Protein AF-A0AAU6V568-F1 (afdb_monomer)

Mean predicted aligned error: 7.14 Å

Structure (mmCIF, N/CA/C/O backbone):
data_AF-A0AAU6V568-F1
#
_entry.id   AF-A0AAU6V568-F1
#
loop_
_atom_site.group_PDB
_atom_site.id
_atom_site.type_symbol
_atom_site.label_atom_id
_atom_site.label_alt_id
_atom_site.label_comp_id
_atom_site.label_asym_id
_atom_site.label_entity_id
_atom_site.label_seq_id
_atom_site.pdbx_PDB_ins_code
_atom_site.Cartn_x
_atom_site.Cartn_y
_atom_site.Cartn_z
_atom_site.occupancy
_atom_site.B_iso_or_equiv
_atom_site.auth_seq_id
_atom_site.auth_comp_id
_atom_site.auth_asym_id
_atom_site.auth_atom_id
_atom_site.pdbx_PDB_model_num
ATOM 1 N N . MET A 1 1 ? -19.674 19.517 6.338 1.00 71.56 1 MET A N 1
ATOM 2 C CA . MET A 1 1 ? -19.020 18.195 6.402 1.00 71.56 1 MET A CA 1
ATOM 3 C C . MET A 1 1 ? -19.742 17.333 7.426 1.00 71.56 1 MET A C 1
ATOM 5 O O . MET A 1 1 ? -19.830 17.729 8.585 1.00 71.56 1 MET A O 1
ATOM 9 N N . HIS A 1 2 ? -20.323 16.213 6.999 1.00 86.38 2 HIS A N 1
ATOM 10 C CA . HIS A 1 2 ? -21.000 15.277 7.899 1.00 86.38 2 HIS A CA 1
ATOM 11 C C . HIS A 1 2 ? -19.967 14.359 8.559 1.00 86.38 2 HIS A C 1
ATOM 13 O O . HIS A 1 2 ? -19.061 13.873 7.889 1.00 86.38 2 HIS A O 1
ATOM 19 N N . ARG A 1 3 ? -20.084 14.127 9.871 1.00 90.50 3 ARG A N 1
ATOM 20 C CA . ARG A 1 3 ? -19.238 13.158 10.580 1.00 90.50 3 ARG A CA 1
ATOM 21 C C . ARG A 1 3 ? -19.957 11.821 10.659 1.00 90.50 3 ARG A C 1
ATOM 23 O O . ARG A 1 3 ? -21.042 11.752 11.239 1.00 90.50 3 ARG A O 1
ATOM 30 N N . LEU A 1 4 ? -19.330 10.772 10.140 1.00 93.44 4 LEU A N 1
ATOM 31 C CA . LEU A 1 4 ? -19.858 9.415 10.204 1.00 93.44 4 LEU A CA 1
ATOM 32 C C . LEU A 1 4 ? -19.269 8.642 11.383 1.00 93.44 4 LEU A C 1
ATOM 34 O O . LEU A 1 4 ? -18.159 8.898 11.858 1.00 93.44 4 LEU A O 1
ATOM 38 N N . LYS A 1 5 ? -20.068 7.703 11.892 1.00 94.12 5 LYS A N 1
ATOM 39 C CA . LYS A 1 5 ? -19.633 6.744 12.909 1.00 94.12 5 LYS A CA 1
ATOM 40 C C . LYS A 1 5 ? -19.024 5.529 12.221 1.00 94.12 5 LYS A C 1
ATOM 42 O O . LYS A 1 5 ? -19.274 5.280 11.049 1.00 94.12 5 LYS A O 1
ATOM 47 N N . SER A 1 6 ? -18.259 4.753 12.972 1.00 96.56 6 SER A N 1
ATOM 48 C CA . SER A 1 6 ? -17.810 3.427 12.556 1.00 96.56 6 SER A CA 1
ATOM 49 C C . SER A 1 6 ? -18.094 2.405 13.646 1.00 96.56 6 SER A C 1
ATOM 51 O O . SER A 1 6 ? -18.404 2.770 14.786 1.00 96.56 6 SER A O 1
ATOM 53 N N . ARG A 1 7 ? -17.996 1.131 13.282 1.00 97.38 7 ARG A N 1
ATOM 54 C CA . ARG A 1 7 ? -18.000 0.002 14.210 1.00 97.38 7 ARG A CA 1
ATOM 55 C C . ARG A 1 7 ? -16.930 -1.007 13.819 1.00 97.38 7 ARG A C 1
ATOM 57 O O . ARG A 1 7 ? -16.668 -1.189 12.633 1.00 97.38 7 ARG A O 1
ATOM 64 N N . ILE A 1 8 ? -16.374 -1.696 14.806 1.00 98.06 8 ILE A N 1
ATOM 65 C CA . ILE A 1 8 ? -15.610 -2.923 14.595 1.00 98.06 8 ILE A CA 1
ATOM 66 C C . ILE A 1 8 ? -16.597 -4.017 14.185 1.00 98.06 8 ILE A C 1
ATOM 68 O O . ILE A 1 8 ? -17.618 -4.217 14.844 1.00 98.06 8 ILE A O 1
ATOM 72 N N . ILE A 1 9 ? -16.298 -4.701 13.086 1.00 97.38 9 ILE A N 1
ATOM 73 C CA . ILE A 1 9 ? -17.046 -5.875 12.624 1.00 97.38 9 ILE A CA 1
ATOM 74 C C . ILE A 1 9 ? -16.263 -7.174 12.837 1.00 97.38 9 ILE A C 1
ATOM 76 O O . ILE A 1 9 ? -16.874 -8.237 12.898 1.00 97.38 9 ILE A O 1
ATOM 80 N N . ARG A 1 10 ? -14.933 -7.096 12.991 1.00 97.12 10 ARG A N 1
ATOM 81 C CA . ARG A 1 10 ? -14.082 -8.237 13.349 1.00 97.12 10 ARG A CA 1
ATOM 82 C C . ARG A 1 10 ? -12.771 -7.804 13.989 1.00 97.12 10 ARG A C 1
ATOM 84 O O . ARG A 1 10 ? -12.252 -6.738 13.667 1.00 97.12 10 ARG A O 1
ATOM 91 N N . GLU A 1 11 ? -12.218 -8.660 14.839 1.00 96.06 11 GLU A N 1
ATOM 92 C CA . GLU A 1 11 ? -10.935 -8.452 15.508 1.00 96.06 11 GLU A CA 1
ATOM 93 C C . GLU A 1 11 ? -10.047 -9.688 15.363 1.00 96.06 11 GLU A C 1
ATOM 95 O O . GLU A 1 11 ? -10.522 -10.821 15.443 1.00 96.06 11 GLU A O 1
ATOM 100 N N . TRP A 1 12 ? -8.746 -9.460 15.202 1.00 96.00 12 TRP A N 1
ATOM 101 C CA . TRP A 1 12 ? -7.721 -10.493 15.300 1.00 96.00 12 TRP A CA 1
ATOM 102 C C . TRP A 1 12 ? -6.660 -10.069 16.314 1.00 96.00 12 TRP A C 1
ATOM 104 O O . TRP A 1 12 ? -6.159 -8.941 16.275 1.00 96.00 12 TRP A O 1
ATOM 114 N N . ASP A 1 13 ? -6.292 -10.996 17.199 1.00 94.06 13 ASP A N 1
ATOM 115 C CA . ASP A 1 13 ? -5.171 -10.850 18.128 1.00 94.06 13 ASP A CA 1
ATOM 116 C C . ASP A 1 13 ? -4.032 -11.791 17.708 1.00 94.06 13 ASP A C 1
ATOM 118 O O . ASP A 1 13 ? -4.183 -13.015 17.664 1.00 94.06 13 ASP A O 1
ATOM 122 N N . PHE A 1 14 ? -2.882 -11.208 17.379 1.00 92.31 14 PHE A N 1
ATOM 123 C CA . PHE A 1 14 ? -1.700 -11.933 16.920 1.00 92.31 14 PHE A CA 1
ATOM 124 C C . PHE A 1 14 ? -0.755 -12.332 18.060 1.00 92.31 14 PHE A C 1
ATOM 126 O O . PHE A 1 14 ? 0.174 -13.103 17.819 1.00 92.31 14 PHE A O 1
ATOM 133 N N . ASN A 1 15 ? -0.986 -11.875 19.301 1.00 86.38 15 ASN A N 1
ATOM 134 C CA . ASN A 1 15 ? -0.132 -12.221 20.445 1.00 86.38 15 ASN A CA 1
ATOM 135 C C . ASN A 1 15 ? -0.065 -13.739 20.652 1.00 86.38 15 ASN A C 1
ATOM 137 O O . ASN A 1 15 ? 1.008 -14.287 20.883 1.00 86.38 15 ASN A O 1
ATOM 141 N N . HIS A 1 16 ? -1.200 -14.430 20.525 1.00 83.62 16 HIS A N 1
ATOM 142 C CA . HIS A 1 16 ? -1.273 -15.880 20.720 1.00 83.62 16 HIS A CA 1
ATOM 143 C C . HIS A 1 16 ? -0.596 -16.681 19.604 1.00 83.62 16 HIS A C 1
ATOM 145 O O . HIS A 1 16 ? -0.234 -17.832 19.825 1.00 83.62 16 HIS A O 1
ATOM 151 N N . LYS A 1 17 ? -0.420 -16.082 18.420 1.00 80.38 17 LYS A N 1
ATOM 152 C CA . LYS A 1 17 ? 0.227 -16.724 17.268 1.00 80.38 17 LYS A CA 1
ATOM 153 C C . LYS A 1 17 ? 1.738 -16.463 17.212 1.00 80.38 17 LYS A C 1
ATOM 155 O O . LYS A 1 17 ? 2.392 -16.987 16.326 1.00 80.38 17 LYS A O 1
ATOM 160 N N . GLY A 1 18 ? 2.295 -15.661 18.130 1.00 92.44 18 GLY A N 1
ATOM 161 C CA . GLY A 1 18 ? 3.710 -15.267 18.083 1.00 92.44 18 GLY A CA 1
ATOM 162 C C . GLY A 1 18 ? 4.043 -14.389 16.873 1.00 92.44 18 GLY A C 1
ATOM 163 O O . GLY A 1 18 ? 5.170 -14.407 16.385 1.00 92.44 18 GLY A O 1
ATOM 164 N N . TRP A 1 19 ? 3.053 -13.653 16.358 1.00 95.81 19 TRP A N 1
ATOM 165 C CA . TRP A 1 19 ? 3.194 -12.835 15.158 1.00 95.81 19 TRP A CA 1
ATOM 166 C C . TRP A 1 19 ? 3.120 -11.341 15.480 1.00 95.81 19 TRP A C 1
ATOM 168 O O . TRP A 1 19 ? 2.391 -10.882 16.371 1.00 95.81 19 TRP A O 1
ATOM 178 N N . LEU A 1 20 ? 3.882 -10.567 14.715 1.00 96.69 20 LEU A N 1
ATOM 179 C CA . LEU A 1 20 ? 3.874 -9.110 14.693 1.00 96.69 20 LEU A CA 1
ATOM 180 C C . LEU A 1 20 ? 3.383 -8.637 13.325 1.00 96.69 20 LEU A C 1
ATOM 182 O O . LEU A 1 20 ? 4.040 -8.867 12.322 1.00 96.69 20 LEU A O 1
ATOM 186 N N . LEU A 1 21 ? 2.252 -7.942 13.271 1.00 97.00 21 LEU A N 1
ATOM 187 C CA . LEU A 1 21 ? 1.760 -7.309 12.053 1.00 97.00 21 LEU A CA 1
ATOM 188 C C . LEU A 1 21 ? 2.623 -6.090 11.701 1.00 97.00 21 LEU A C 1
ATOM 190 O O . LEU A 1 21 ? 2.691 -5.117 12.454 1.00 97.00 21 LEU A O 1
ATOM 194 N N . GLU A 1 22 ? 3.270 -6.136 10.543 1.00 95.19 22 GLU A N 1
ATOM 195 C CA . GLU A 1 22 ? 4.089 -5.042 10.018 1.00 95.19 22 GLU A CA 1
ATOM 196 C C . GLU A 1 22 ? 3.289 -4.129 9.093 1.00 95.19 22 GLU A C 1
ATOM 198 O O . GLU A 1 22 ? 3.423 -2.906 9.160 1.00 95.19 22 GLU A O 1
ATOM 203 N N . ALA A 1 23 ? 2.430 -4.719 8.261 1.00 93.81 23 ALA A N 1
ATOM 204 C CA . ALA A 1 23 ? 1.556 -3.998 7.350 1.00 93.81 23 ALA A CA 1
ATOM 205 C C . ALA A 1 23 ? 0.271 -4.788 7.090 1.00 93.81 23 ALA A C 1
ATOM 207 O O . ALA A 1 23 ? 0.301 -6.008 6.951 1.00 93.81 23 ALA A O 1
ATOM 208 N N . ALA A 1 24 ? -0.849 -4.077 6.979 1.00 95.62 24 ALA A N 1
ATOM 209 C CA . ALA A 1 24 ? -2.124 -4.622 6.532 1.00 95.62 24 ALA A CA 1
ATOM 210 C C . ALA A 1 24 ? -2.603 -3.809 5.332 1.00 95.62 24 ALA A C 1
ATOM 212 O O . ALA A 1 24 ? -2.646 -2.579 5.404 1.00 95.62 24 ALA A O 1
ATOM 213 N N . ARG A 1 25 ? -2.953 -4.500 4.249 1.00 94.25 25 ARG A N 1
ATOM 214 C CA . ARG A 1 25 ? -3.528 -3.908 3.040 1.00 94.25 25 ARG A CA 1
ATOM 215 C C . ARG A 1 25 ? -4.690 -4.759 2.557 1.00 94.25 25 ARG A C 1
ATOM 217 O O . ARG A 1 25 ? -4.649 -5.983 2.674 1.00 94.25 25 ARG A O 1
ATOM 224 N N . PHE A 1 26 ? -5.699 -4.120 1.985 1.00 96.00 26 PHE A N 1
ATOM 225 C CA . PHE A 1 26 ? -6.719 -4.847 1.245 1.00 96.00 26 PHE A CA 1
ATOM 226 C C . PHE A 1 26 ? -6.212 -5.185 -0.151 1.00 96.00 26 PHE A C 1
ATOM 228 O O . PHE A 1 26 ? -5.533 -4.384 -0.796 1.00 96.00 26 PHE A O 1
ATOM 235 N N . LEU A 1 27 ? -6.557 -6.387 -0.592 1.00 94.88 27 LEU A N 1
ATOM 236 C CA . LEU A 1 27 ? -6.463 -6.799 -1.985 1.00 94.88 27 LEU A CA 1
ATOM 237 C C . LEU A 1 27 ? -7.835 -6.741 -2.672 1.00 94.88 27 LEU A C 1
ATOM 239 O O . LEU A 1 27 ? -7.916 -6.457 -3.861 1.00 94.88 27 LEU A O 1
ATOM 243 N N . ALA A 1 28 ? -8.893 -7.014 -1.906 1.00 94.19 28 ALA A N 1
ATOM 244 C CA . ALA A 1 28 ? -10.305 -6.938 -2.274 1.00 94.19 28 ALA A CA 1
ATOM 245 C C . ALA A 1 28 ? -11.138 -6.750 -0.984 1.00 94.19 28 ALA A C 1
ATOM 247 O O . ALA A 1 28 ? -10.588 -6.959 0.104 1.00 94.19 28 ALA A O 1
ATOM 248 N N . PRO A 1 29 ? -12.450 -6.430 -1.041 1.00 94.31 29 PRO A N 1
ATOM 249 C CA . PRO A 1 29 ? -13.250 -6.241 0.180 1.00 94.31 29 PRO A CA 1
ATOM 250 C C . PRO A 1 29 ? -13.221 -7.458 1.119 1.00 94.31 29 PRO A C 1
ATOM 252 O O . PRO A 1 29 ? -13.225 -7.330 2.342 1.00 94.31 29 PRO A O 1
ATOM 255 N N . GLN A 1 30 ? -13.161 -8.649 0.529 1.00 95.19 30 GLN A N 1
ATOM 256 C CA . GLN A 1 30 ? -13.151 -9.936 1.210 1.00 95.19 30 GLN A CA 1
ATOM 257 C C . GLN A 1 30 ? -11.746 -10.468 1.530 1.00 95.19 30 GLN A C 1
ATOM 259 O O . GLN A 1 30 ? -11.632 -11.557 2.089 1.00 95.19 30 GLN A O 1
ATOM 264 N N . LEU A 1 31 ? -10.675 -9.757 1.155 1.00 96.44 31 LEU A N 1
ATOM 265 C CA . LEU A 1 31 ? -9.318 -10.304 1.184 1.00 96.44 31 LEU A CA 1
ATOM 266 C C . LEU A 1 31 ? -8.270 -9.284 1.634 1.00 96.44 31 LEU A C 1
ATOM 268 O O . LEU A 1 31 ? -8.054 -8.252 0.995 1.00 96.44 31 LEU A O 1
ATOM 272 N N . LEU A 1 32 ? -7.557 -9.627 2.702 1.00 97.38 32 LEU A N 1
ATOM 273 C CA . LEU A 1 32 ? -6.418 -8.879 3.218 1.00 97.38 32 LEU A CA 1
ATOM 274 C C . LEU A 1 32 ? -5.106 -9.564 2.834 1.00 97.38 32 LEU A C 1
ATOM 276 O O . LEU A 1 32 ? -5.002 -10.787 2.850 1.00 97.38 32 LEU A O 1
ATOM 280 N N . ALA A 1 33 ? -4.080 -8.763 2.570 1.00 97.19 33 ALA A N 1
ATOM 281 C CA . ALA A 1 33 ? -2.691 -9.196 2.609 1.00 97.19 33 ALA A CA 1
ATOM 282 C C . ALA A 1 33 ? -2.022 -8.577 3.838 1.00 97.19 33 ALA A C 1
ATOM 284 O O . ALA A 1 33 ? -1.952 -7.351 3.980 1.00 97.19 33 ALA A O 1
ATOM 285 N N . LEU A 1 34 ? -1.538 -9.438 4.729 1.00 97.44 34 LEU A N 1
ATOM 286 C CA . LEU A 1 34 ? -0.871 -9.058 5.965 1.00 97.44 34 LEU A CA 1
ATOM 287 C C . LEU A 1 34 ? 0.605 -9.438 5.877 1.00 97.44 34 LEU A C 1
ATOM 289 O O . LEU A 1 34 ? 0.936 -10.613 5.729 1.00 97.44 34 LEU A O 1
ATOM 293 N N . THR A 1 35 ? 1.491 -8.455 5.996 1.00 96.88 35 THR A N 1
ATOM 294 C CA . THR A 1 35 ? 2.914 -8.718 6.224 1.00 96.88 35 THR A CA 1
ATOM 295 C C . THR A 1 35 ? 3.112 -8.911 7.717 1.00 96.88 35 THR A C 1
ATOM 297 O O . THR A 1 35 ? 2.808 -8.012 8.506 1.00 96.88 35 THR A O 1
ATOM 300 N N . LEU A 1 36 ? 3.580 -10.091 8.102 1.00 96.88 36 LEU A N 1
ATOM 301 C CA . LEU A 1 36 ? 3.782 -10.495 9.485 1.00 96.88 36 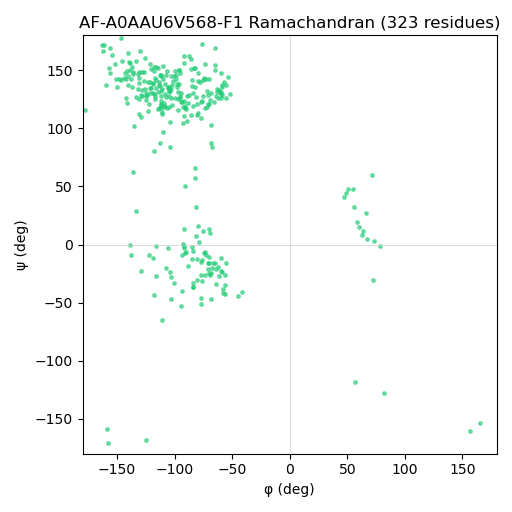LEU A CA 1
ATOM 302 C C . LEU A 1 36 ? 5.265 -10.782 9.722 1.00 96.88 36 LEU A C 1
ATOM 304 O O . LEU A 1 36 ? 5.959 -11.266 8.836 1.00 96.88 36 LEU A O 1
ATOM 308 N N . TRP A 1 37 ? 5.735 -10.550 10.937 1.00 97.44 37 TRP A N 1
ATOM 309 C CA . TRP A 1 37 ? 6.995 -11.075 11.434 1.00 97.44 37 TRP A CA 1
ATOM 310 C C . TRP A 1 37 ? 6.704 -12.218 12.403 1.00 97.44 37 TRP A C 1
ATOM 312 O O . TRP A 1 37 ? 6.044 -12.010 13.427 1.00 97.44 37 TRP A O 1
ATOM 322 N N . ASP A 1 38 ? 7.180 -13.416 12.073 1.00 96.81 38 ASP A N 1
ATOM 323 C CA . ASP A 1 38 ? 7.108 -14.578 12.949 1.00 96.81 38 ASP A CA 1
ATOM 324 C C . ASP A 1 38 ? 8.211 -14.497 14.002 1.00 96.81 38 ASP A C 1
ATOM 326 O O . ASP A 1 38 ? 9.399 -14.559 13.687 1.00 96.81 38 ASP A O 1
ATOM 330 N N . GLU A 1 39 ? 7.837 -14.331 15.269 1.00 95.94 39 GLU A N 1
ATOM 331 C CA . GLU A 1 39 ? 8.806 -14.214 16.357 1.00 95.94 39 GLU A CA 1
ATOM 332 C C . GLU A 1 39 ? 9.467 -15.551 16.706 1.00 95.94 39 GLU A C 1
ATOM 334 O O . GLU A 1 39 ? 10.597 -15.553 17.202 1.00 95.94 39 GLU A O 1
ATOM 339 N N . SER A 1 40 ? 8.784 -16.670 16.448 1.00 93.56 40 SER A N 1
ATOM 340 C CA . SER A 1 40 ? 9.273 -18.011 16.769 1.00 93.56 40 SER A CA 1
ATOM 341 C C . SER A 1 40 ? 10.326 -18.473 15.766 1.00 93.56 40 SER A C 1
ATOM 343 O O . SER A 1 40 ? 11.406 -18.912 16.162 1.00 93.56 40 SER A O 1
ATOM 345 N N . GLU A 1 41 ? 10.055 -18.275 14.476 1.00 95.06 41 GLU A N 1
ATOM 346 C CA . GLU A 1 41 ? 10.961 -18.647 13.389 1.00 95.06 41 GLU A CA 1
ATOM 347 C C . GLU A 1 41 ? 11.885 -17.500 12.957 1.00 95.06 41 GLU A C 1
ATOM 349 O O . GLU A 1 41 ? 12.840 -17.719 12.215 1.00 95.06 41 GLU A O 1
ATOM 354 N N . ARG A 1 42 ? 11.647 -16.279 13.461 1.00 95.75 42 ARG A N 1
ATOM 355 C CA . ARG A 1 42 ? 12.401 -15.054 13.140 1.00 95.75 42 ARG A CA 1
ATOM 356 C C . ARG A 1 42 ? 12.457 -14.770 11.643 1.00 95.75 42 ARG A C 1
ATOM 358 O O . ARG A 1 42 ? 13.525 -14.476 11.100 1.00 95.75 42 ARG A O 1
ATOM 365 N N . LYS A 1 43 ? 11.303 -14.846 10.987 1.00 95.88 43 LYS A N 1
ATOM 366 C CA . LYS A 1 43 ? 11.196 -14.644 9.544 1.00 95.88 43 LYS A CA 1
ATOM 367 C C . LYS A 1 43 ? 9.970 -13.817 9.158 1.00 95.88 43 LYS A C 1
ATOM 369 O O . LYS A 1 43 ? 8.957 -13.857 9.861 1.00 95.88 43 LYS A O 1
ATOM 374 N N . PRO A 1 44 ? 10.045 -13.067 8.049 1.00 96.81 44 PRO A N 1
ATOM 375 C CA . PRO A 1 44 ? 8.894 -12.378 7.497 1.00 96.81 44 PRO A CA 1
ATOM 376 C C . PRO A 1 44 ? 7.961 -13.365 6.783 1.00 96.81 44 PRO A C 1
ATOM 378 O O . PRO A 1 44 ? 8.402 -14.272 6.078 1.00 96.81 44 PRO A O 1
ATOM 381 N N . LEU A 1 45 ? 6.661 -13.151 6.935 1.00 96.88 45 LEU A N 1
ATOM 382 C CA . LEU A 1 45 ? 5.594 -13.922 6.312 1.00 96.88 45 LEU A CA 1
ATOM 383 C C . LEU A 1 45 ? 4.636 -12.987 5.571 1.00 96.88 45 LEU A C 1
ATOM 385 O O . LEU A 1 45 ? 4.379 -11.861 6.006 1.00 96.88 45 LEU A O 1
ATOM 389 N N . LEU A 1 46 ? 4.049 -13.481 4.486 1.00 97.19 46 LEU A N 1
ATOM 390 C CA . LEU A 1 46 ? 2.889 -12.871 3.846 1.00 97.19 46 LEU A CA 1
ATOM 391 C C . LEU A 1 46 ? 1.687 -13.784 4.051 1.00 97.19 46 LEU A C 1
ATOM 393 O O . LEU A 1 46 ? 1.642 -14.894 3.531 1.00 97.19 46 LEU A O 1
ATOM 397 N N . ALA A 1 47 ? 0.710 -13.302 4.809 1.00 96.56 47 ALA A N 1
ATOM 398 C CA . ALA A 1 47 ? -0.537 -14.002 5.054 1.00 96.56 47 ALA A CA 1
ATOM 399 C C . ALA A 1 47 ? -1.647 -13.405 4.185 1.00 96.56 47 ALA A C 1
ATOM 401 O O . ALA A 1 47 ? -1.975 -12.222 4.309 1.00 96.56 47 ALA A O 1
ATOM 402 N N . ILE A 1 48 ? -2.241 -14.229 3.326 1.00 97.12 48 ILE A N 1
ATOM 403 C CA . ILE A 1 48 ? -3.452 -13.889 2.582 1.00 97.12 48 ILE A CA 1
ATOM 404 C C . ILE A 1 48 ? -4.642 -14.349 3.405 1.00 97.12 48 ILE A C 1
ATOM 406 O O . ILE A 1 48 ? -4.776 -15.529 3.727 1.00 97.12 48 ILE A O 1
ATOM 410 N N . TRP A 1 49 ? -5.471 -13.396 3.811 1.00 96.56 49 TRP A N 1
ATOM 411 C CA . TRP A 1 49 ? -6.427 -13.591 4.887 1.00 96.56 49 TRP A CA 1
ATOM 412 C C . TRP A 1 49 ? -7.828 -13.161 4.455 1.00 96.56 49 TRP A C 1
ATOM 41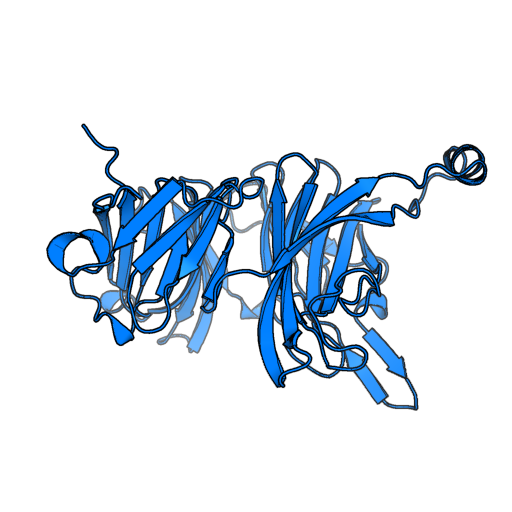4 O O . TRP A 1 49 ? -8.080 -11.962 4.297 1.00 96.56 49 TRP A O 1
ATOM 424 N N . PRO A 1 50 ? -8.759 -14.111 4.271 1.00 96.44 50 PRO A N 1
ATOM 425 C CA . PRO A 1 50 ? -10.156 -13.781 4.032 1.00 96.44 50 PRO A CA 1
ATOM 426 C C . PRO A 1 50 ? -10.734 -13.005 5.218 1.00 96.44 50 PRO A C 1
ATOM 428 O O . PRO A 1 50 ? -10.593 -13.430 6.363 1.00 96.44 50 PRO A O 1
ATOM 431 N N . THR A 1 51 ? -11.414 -11.885 4.978 1.00 95.69 51 THR A N 1
ATOM 432 C CA . THR A 1 51 ? -11.946 -11.034 6.063 1.00 95.69 51 THR A CA 1
ATOM 433 C C . THR A 1 51 ? -12.979 -11.751 6.935 1.00 95.69 51 THR A C 1
ATOM 435 O O . THR A 1 51 ? -13.209 -11.365 8.082 1.00 95.69 51 THR A O 1
ATOM 438 N N . GLU A 1 52 ? -13.561 -12.835 6.419 1.00 95.25 52 GLU A N 1
ATOM 439 C CA . GLU A 1 52 ? -14.516 -13.685 7.122 1.00 95.25 52 GLU A CA 1
ATOM 440 C C . GLU A 1 52 ? -13.886 -14.889 7.861 1.00 95.25 52 GLU A C 1
ATOM 442 O O . GLU A 1 52 ? -14.606 -15.623 8.545 1.00 95.25 52 GLU A O 1
ATOM 447 N N . ALA A 1 53 ? -12.561 -15.067 7.814 1.00 93.81 53 ALA A N 1
ATOM 448 C CA . ALA A 1 53 ? -11.864 -16.213 8.403 1.00 93.81 53 ALA A CA 1
ATOM 449 C C . ALA A 1 53 ? -11.006 -15.874 9.643 1.00 93.81 53 ALA A C 1
ATOM 451 O O . ALA A 1 53 ? -10.468 -14.774 9.799 1.00 93.81 53 ALA A O 1
ATOM 452 N N . ASP A 1 54 ? -10.807 -16.869 10.515 1.00 91.00 54 ASP A N 1
ATOM 453 C CA . ASP A 1 54 ? -9.938 -16.780 11.709 1.00 91.00 54 ASP A CA 1
ATOM 454 C C . ASP A 1 54 ? -8.481 -17.206 11.443 1.00 91.00 54 ASP A C 1
ATOM 456 O O . ASP A 1 54 ? -7.588 -17.070 12.294 1.00 91.00 54 ASP A O 1
ATOM 460 N N . SER A 1 55 ? -8.217 -17.709 10.240 1.00 91.88 55 SER A N 1
ATOM 461 C CA . SER A 1 55 ? -6.903 -18.129 9.768 1.00 91.88 55 SER A CA 1
ATOM 462 C C . SER A 1 55 ? -6.672 -17.661 8.331 1.00 91.88 55 SER A C 1
ATOM 464 O O . SER A 1 55 ? -7.640 -17.493 7.584 1.00 91.88 55 SER A O 1
ATOM 466 N N . PRO A 1 56 ? -5.405 -17.459 7.932 1.00 94.62 56 PRO A N 1
ATOM 467 C CA . PRO A 1 56 ? -5.086 -17.163 6.544 1.00 94.62 56 PRO A CA 1
ATOM 468 C C . PRO A 1 56 ? -5.425 -18.354 5.640 1.00 94.62 56 PRO A C 1
ATOM 470 O O . PRO A 1 56 ? -5.355 -19.503 6.078 1.00 94.62 56 PRO A O 1
ATOM 473 N N . SER A 1 57 ? -5.780 -18.075 4.385 1.00 94.94 57 SER A N 1
ATOM 474 C CA . SER A 1 57 ? -5.958 -19.098 3.348 1.00 94.94 57 SER A CA 1
ATOM 475 C C . SER A 1 57 ? -4.623 -19.536 2.745 1.00 94.94 57 SER A C 1
ATOM 477 O O . SER A 1 57 ? -4.477 -20.688 2.352 1.00 94.94 57 SER A O 1
ATOM 479 N N . LEU A 1 58 ? -3.650 -18.622 2.709 1.00 95.44 58 LEU A N 1
ATOM 480 C CA . LEU A 1 58 ? -2.298 -18.858 2.218 1.00 95.44 58 LEU A CA 1
ATOM 481 C C . LEU A 1 58 ? -1.301 -18.128 3.118 1.00 95.44 58 LEU A C 1
ATOM 483 O O . LEU A 1 58 ? -1.531 -16.981 3.512 1.00 95.44 58 LEU A O 1
ATOM 487 N N . LEU A 1 59 ? -0.197 -18.794 3.442 1.00 94.88 59 LEU A N 1
ATOM 488 C CA . LEU A 1 59 ? 0.881 -18.247 4.255 1.00 94.88 59 LEU A CA 1
ATOM 489 C C . LEU A 1 59 ? 2.206 -18.509 3.545 1.00 94.88 59 LEU A C 1
ATOM 491 O O . LEU A 1 59 ? 2.618 -19.657 3.421 1.00 94.88 59 LEU A O 1
ATOM 495 N N . LEU A 1 60 ? 2.850 -17.443 3.079 1.00 95.81 60 LEU A N 1
ATOM 496 C CA . LEU A 1 60 ? 4.082 -17.510 2.300 1.00 95.81 60 LEU A CA 1
ATOM 497 C C . LEU A 1 60 ? 5.272 -17.082 3.153 1.00 95.81 60 LEU A C 1
ATOM 499 O O . LEU A 1 60 ? 5.215 -16.056 3.838 1.00 95.81 60 LEU A O 1
ATOM 503 N N . ASP A 1 61 ? 6.361 -17.842 3.075 1.00 95.69 61 ASP A N 1
ATOM 504 C CA . ASP A 1 61 ? 7.646 -17.469 3.659 1.00 95.69 61 ASP A CA 1
ATOM 505 C C . ASP A 1 61 ? 8.330 -16.432 2.765 1.00 95.69 61 ASP A C 1
ATOM 507 O O . ASP A 1 61 ? 8.799 -16.744 1.668 1.00 95.69 61 ASP A O 1
ATOM 511 N N . LEU A 1 62 ? 8.395 -15.181 3.229 1.00 96.06 62 LEU A N 1
ATOM 512 C CA . LEU A 1 62 ? 8.944 -14.097 2.419 1.00 96.06 62 LEU A CA 1
ATOM 513 C C . LEU A 1 62 ? 10.463 -14.200 2.225 1.00 96.06 62 LEU A C 1
ATOM 515 O O . LEU A 1 62 ? 10.999 -13.495 1.376 1.00 96.06 62 LEU A O 1
ATOM 519 N N . THR A 1 63 ? 11.161 -15.084 2.950 1.00 95.25 63 THR A N 1
ATOM 520 C CA . THR A 1 63 ? 12.604 -15.323 2.748 1.00 95.25 63 THR A CA 1
ATOM 521 C C . THR A 1 63 ? 12.921 -16.042 1.438 1.00 95.25 63 THR A C 1
ATOM 523 O O . THR A 1 63 ? 14.067 -16.015 0.991 1.00 95.25 63 THR A O 1
ATOM 526 N N . GLN A 1 64 ? 11.917 -16.656 0.806 1.00 94.44 64 GLN A N 1
ATOM 527 C CA . GLN A 1 64 ? 12.054 -17.313 -0.494 1.00 94.44 64 GLN A CA 1
ATOM 528 C C . GLN A 1 64 ? 12.092 -16.317 -1.663 1.00 94.44 64 GLN A C 1
ATOM 530 O O . GLN A 1 64 ? 12.504 -16.682 -2.761 1.00 94.44 64 GLN A O 1
ATOM 535 N N . PHE A 1 65 ? 11.695 -15.064 -1.423 1.00 94.56 65 PHE A N 1
ATOM 536 C CA . PHE A 1 65 ? 11.633 -14.004 -2.426 1.00 94.56 65 PHE A CA 1
ATOM 537 C C . PHE A 1 65 ? 12.755 -12.995 -2.205 1.00 94.56 65 PHE A C 1
ATOM 539 O O . 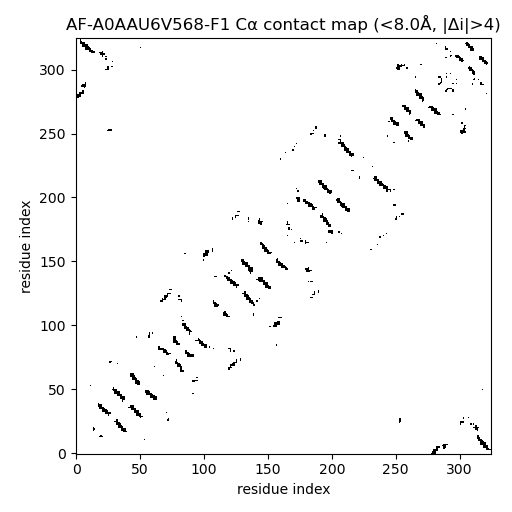PHE A 1 65 ? 13.151 -12.695 -1.074 1.00 94.56 65 PHE A O 1
ATOM 546 N N . LYS A 1 66 ? 13.278 -12.438 -3.294 1.00 90.88 66 LYS A N 1
ATOM 547 C CA . LYS A 1 66 ? 14.411 -11.518 -3.231 1.00 90.88 66 LYS A CA 1
ATOM 548 C C . LYS A 1 66 ? 13.944 -10.078 -3.006 1.00 90.88 66 LYS A C 1
ATOM 550 O O . LYS A 1 66 ? 13.141 -9.544 -3.767 1.00 90.88 66 LYS A O 1
ATOM 555 N N . GLY A 1 67 ? 14.523 -9.415 -2.007 1.00 87.38 67 GLY A N 1
ATOM 556 C CA . GLY A 1 67 ? 14.328 -7.983 -1.775 1.00 87.38 67 GLY A CA 1
ATOM 557 C C . GLY A 1 67 ? 13.043 -7.656 -1.013 1.00 87.38 67 GLY A C 1
ATOM 558 O O . GLY A 1 67 ? 12.815 -8.167 0.082 1.00 87.38 67 GLY A O 1
ATOM 559 N N . HIS A 1 68 ? 12.232 -6.748 -1.564 1.00 85.81 68 HIS A N 1
ATOM 560 C CA . HIS A 1 68 ? 11.022 -6.214 -0.926 1.00 85.81 68 HIS A CA 1
ATOM 561 C C . HIS A 1 68 ? 9.762 -6.554 -1.734 1.00 85.81 68 HIS A C 1
ATOM 563 O O . HIS A 1 68 ? 9.269 -5.702 -2.480 1.00 85.81 68 HIS A O 1
ATOM 569 N N . PRO A 1 69 ? 9.227 -7.779 -1.593 1.00 93.12 69 PRO A N 1
ATOM 570 C CA . PRO A 1 69 ? 8.143 -8.245 -2.438 1.00 93.12 69 PRO A CA 1
ATOM 571 C C . PRO A 1 69 ? 6.869 -7.411 -2.266 1.00 93.12 69 PRO A C 1
ATOM 573 O O . PRO A 1 69 ? 6.427 -7.117 -1.150 1.00 93.12 69 PRO A O 1
ATOM 576 N N . GLN A 1 70 ? 6.259 -7.042 -3.389 1.00 95.00 70 GLN A N 1
ATOM 577 C CA . GLN A 1 70 ? 5.000 -6.298 -3.438 1.00 95.00 70 GLN A CA 1
ATOM 578 C C . GLN A 1 70 ? 3.897 -7.178 -3.997 1.00 95.00 70 GLN A C 1
ATOM 580 O O . GLN A 1 70 ? 4.158 -7.992 -4.871 1.00 95.00 70 GLN A O 1
ATOM 585 N N . VAL A 1 71 ? 2.668 -7.019 -3.500 1.00 96.00 71 VAL A N 1
ATOM 586 C CA . VAL A 1 71 ? 1.554 -7.895 -3.873 1.00 96.00 71 VAL A CA 1
ATOM 587 C C . VAL A 1 71 ? 0.315 -7.097 -4.254 1.00 96.00 71 VAL A C 1
ATOM 589 O O . VAL A 1 71 ? 0.059 -6.033 -3.684 1.00 96.00 71 VAL A O 1
ATOM 592 N N . CYS A 1 72 ? -0.447 -7.630 -5.200 1.00 95.56 72 CYS A N 1
ATOM 593 C CA . CYS A 1 72 ? 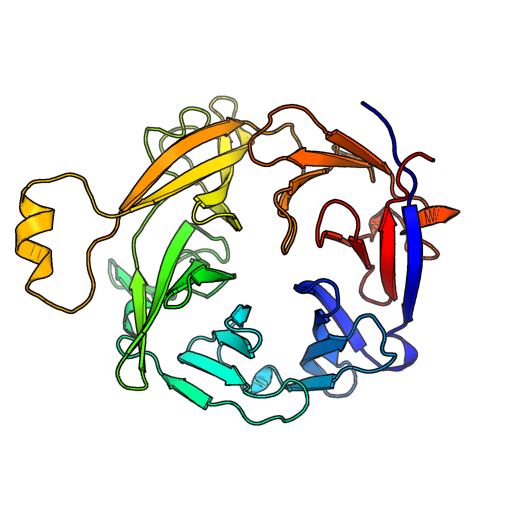-1.772 -7.160 -5.586 1.00 95.56 72 CYS A CA 1
ATOM 594 C C . CYS A 1 72 ? -2.653 -8.352 -6.008 1.00 95.56 72 CYS A C 1
ATOM 596 O O . CYS A 1 72 ? -2.189 -9.495 -6.029 1.00 95.56 72 CYS A O 1
ATOM 598 N N . LEU A 1 73 ? -3.918 -8.085 -6.345 1.00 94.50 73 LEU A N 1
ATOM 599 C CA . LEU A 1 73 ? -4.727 -9.009 -7.141 1.00 94.50 73 LEU A CA 1
ATOM 600 C C . LEU A 1 73 ? -4.744 -8.538 -8.590 1.00 94.50 73 LEU A C 1
ATOM 602 O O . LEU A 1 73 ? -5.143 -7.408 -8.857 1.00 94.50 73 LEU A O 1
ATOM 606 N N . TRP A 1 74 ? -4.381 -9.417 -9.514 1.00 93.81 74 TRP A N 1
ATOM 607 C CA . TRP A 1 74 ? -4.492 -9.193 -10.952 1.00 93.81 74 TRP A CA 1
ATOM 608 C C . TRP A 1 74 ? -5.234 -10.383 -11.545 1.00 93.81 74 TRP A C 1
ATOM 610 O O . TRP A 1 74 ? -4.908 -11.515 -11.215 1.00 93.81 74 TRP A O 1
ATOM 620 N N . HIS A 1 75 ? -6.300 -10.153 -12.315 1.00 90.94 75 HIS A N 1
ATOM 621 C CA . HIS A 1 75 ? -7.186 -11.232 -12.793 1.00 90.94 75 HIS A CA 1
ATOM 622 C C . HIS A 1 75 ? -7.780 -12.120 -11.692 1.00 90.94 75 HIS A C 1
ATOM 624 O O . HIS A 1 75 ? -8.005 -13.306 -11.900 1.00 90.94 75 HIS A O 1
ATOM 630 N N . GLN A 1 76 ? -8.035 -11.554 -10.505 1.00 90.75 76 GLN A N 1
ATOM 631 C CA . GLN A 1 76 ? -8.433 -12.301 -9.295 1.00 90.75 76 GLN A CA 1
ATOM 632 C C . GLN A 1 76 ? -7.378 -13.301 -8.786 1.00 90.75 76 GLN A C 1
ATOM 634 O O . GLN A 1 76 ? -7.644 -14.050 -7.848 1.00 90.75 76 GLN A O 1
ATOM 639 N N . GLN A 1 77 ? -6.171 -13.280 -9.349 1.00 94.94 77 GLN A N 1
ATOM 640 C CA . GLN A 1 77 ? -5.040 -14.096 -8.932 1.00 94.94 77 GLN A CA 1
ATOM 641 C C . GLN A 1 77 ? -4.113 -13.283 -8.034 1.00 94.94 77 GLN A C 1
ATOM 643 O O . GLN A 1 77 ? -3.881 -12.087 -8.256 1.00 94.94 77 GLN A O 1
ATOM 648 N N . LEU A 1 78 ? -3.554 -13.935 -7.014 1.00 96.81 78 LEU A N 1
ATOM 649 C CA . LEU A 1 78 ? -2.510 -13.315 -6.208 1.00 96.81 78 LEU A CA 1
ATOM 650 C C . LEU A 1 78 ? -1.284 -13.115 -7.088 1.00 96.81 78 LEU A C 1
ATOM 652 O O . LEU A 1 78 ? -0.761 -14.078 -7.641 1.00 96.81 78 LEU A O 1
ATOM 656 N N . THR A 1 79 ? -0.832 -11.872 -7.196 1.00 97.38 79 THR A N 1
ATOM 657 C CA . THR A 1 79 ? 0.348 -11.522 -7.982 1.00 97.38 79 THR A CA 1
ATOM 658 C C . THR A 1 79 ? 1.359 -10.833 -7.089 1.00 97.38 79 THR A C 1
ATOM 660 O O . THR A 1 79 ? 1.057 -9.789 -6.506 1.00 97.38 79 THR A O 1
ATOM 663 N N . LEU A 1 80 ? 2.555 -11.408 -6.997 1.00 97.06 80 LEU A N 1
ATOM 664 C CA . LEU A 1 80 ? 3.684 -10.888 -6.238 1.00 97.06 80 LEU A CA 1
ATOM 665 C C . LEU A 1 80 ? 4.823 -10.544 -7.194 1.00 97.06 80 LEU A C 1
ATOM 667 O O . LEU A 1 80 ? 5.164 -11.331 -8.069 1.00 97.06 80 LEU A O 1
ATOM 671 N N . VAL A 1 81 ? 5.430 -9.378 -7.013 1.00 96.06 81 VAL A N 1
ATOM 672 C CA . VAL A 1 81 ? 6.667 -8.996 -7.699 1.00 96.06 81 VAL A CA 1
ATOM 673 C C . VAL A 1 81 ? 7.794 -8.925 -6.685 1.00 96.06 81 VAL A C 1
ATOM 675 O O . VAL A 1 81 ? 7.636 -8.321 -5.622 1.00 96.06 81 VAL A O 1
ATOM 678 N N . ASP A 1 82 ? 8.920 -9.536 -7.017 1.00 93.44 82 ASP A N 1
ATOM 679 C CA . ASP A 1 82 ? 10.168 -9.417 -6.275 1.00 93.44 82 ASP A CA 1
ATOM 680 C C . ASP A 1 82 ? 11.283 -8.945 -7.223 1.00 93.44 82 ASP A C 1
ATOM 682 O O . ASP A 1 82 ? 11.008 -8.465 -8.321 1.00 93.44 82 ASP A O 1
ATOM 686 N N . GLU A 1 83 ? 12.548 -9.005 -6.813 1.00 90.25 83 GLU A N 1
ATOM 687 C CA . GLU A 1 83 ? 13.655 -8.585 -7.687 1.00 90.25 83 GLU A CA 1
ATOM 688 C C . GLU A 1 83 ? 13.988 -9.575 -8.819 1.00 90.25 83 GLU A C 1
ATOM 690 O O . GLU A 1 83 ? 14.844 -9.280 -9.653 1.00 90.25 83 GLU A O 1
ATOM 695 N N . THR A 1 84 ? 13.377 -10.761 -8.841 1.00 92.19 84 THR A N 1
ATOM 696 C CA . THR A 1 84 ? 13.656 -11.813 -9.832 1.00 92.19 84 THR A CA 1
ATOM 697 C C . THR A 1 84 ? 12.583 -11.911 -10.911 1.00 92.19 84 THR A C 1
ATOM 699 O O . THR A 1 84 ? 12.903 -12.260 -12.051 1.00 92.19 84 THR A O 1
ATOM 702 N N . GLY A 1 85 ? 11.345 -11.534 -10.590 1.00 94.50 85 GLY A N 1
ATOM 703 C CA . GLY A 1 85 ? 10.256 -11.507 -11.552 1.00 94.50 85 GLY A CA 1
ATOM 704 C C . GLY A 1 85 ? 8.877 -11.400 -10.912 1.00 94.50 85 GLY A C 1
ATOM 705 O O . GLY A 1 85 ? 8.701 -10.861 -9.816 1.00 94.50 85 GLY A O 1
ATOM 706 N N . LEU A 1 86 ? 7.889 -11.915 -11.642 1.00 96.44 86 LEU A N 1
ATOM 707 C CA . LEU A 1 86 ? 6.495 -12.004 -11.224 1.00 96.44 86 LEU A CA 1
ATOM 708 C C . LEU A 1 86 ? 6.119 -13.428 -10.836 1.00 96.44 86 LEU A C 1
ATOM 710 O O . LEU A 1 86 ? 6.382 -14.374 -11.568 1.00 96.44 86 LEU A O 1
ATOM 714 N N . TRP A 1 87 ? 5.413 -13.554 -9.724 1.00 97.12 87 TRP A N 1
ATOM 715 C CA . TRP A 1 87 ? 4.870 -14.798 -9.204 1.00 97.12 87 TRP A CA 1
ATOM 716 C C . TRP A 1 87 ? 3.348 -14.694 -9.194 1.00 97.12 87 TRP A C 1
ATOM 718 O O . TRP A 1 87 ? 2.804 -13.745 -8.624 1.00 97.12 87 TRP A O 1
ATOM 728 N N . ILE A 1 88 ? 2.663 -15.643 -9.831 1.00 97.00 88 ILE A N 1
ATOM 729 C CA . ILE A 1 88 ? 1.198 -15.659 -9.943 1.00 97.00 88 ILE A CA 1
ATOM 730 C C . ILE A 1 88 ? 0.666 -16.985 -9.411 1.00 97.00 88 ILE A C 1
ATOM 732 O O . ILE A 1 88 ? 1.071 -18.045 -9.885 1.00 97.00 88 ILE A O 1
ATOM 736 N N . TRP A 1 89 ? -0.243 -16.926 -8.438 1.00 96.06 89 TRP A N 1
ATOM 737 C CA . TRP A 1 89 ? -0.932 -18.103 -7.910 1.00 96.06 89 TRP A CA 1
ATOM 738 C C . TRP A 1 89 ? -2.297 -18.245 -8.575 1.00 96.06 89 TRP A C 1
ATOM 740 O O . TRP A 1 89 ? -3.131 -17.341 -8.491 1.00 96.06 89 TRP A O 1
ATOM 750 N N . ASP A 1 90 ? -2.552 -19.416 -9.155 1.00 89.88 90 ASP A N 1
ATOM 751 C CA . ASP A 1 90 ? -3.856 -19.752 -9.739 1.00 89.88 90 ASP A CA 1
ATOM 752 C C . ASP A 1 90 ? -4.955 -19.904 -8.679 1.00 89.88 90 ASP A C 1
ATOM 754 O O . ASP A 1 90 ? -6.139 -19.734 -8.970 1.00 89.88 90 ASP A O 1
ATOM 758 N N . SER A 1 91 ? -4.566 -20.217 -7.440 1.00 87.38 91 SER A N 1
ATOM 759 C CA . SER A 1 91 ? -5.469 -20.409 -6.311 1.00 87.38 91 SER A CA 1
ATOM 760 C C . SER A 1 91 ? -4.923 -19.759 -5.043 1.00 87.38 91 SER A C 1
ATOM 762 O O . SER A 1 91 ? -3.736 -19.833 -4.744 1.00 87.38 91 SER A O 1
ATOM 764 N N . LEU A 1 92 ? -5.819 -19.178 -4.241 1.00 84.69 92 LEU A N 1
ATOM 765 C CA . LEU A 1 92 ? -5.504 -18.591 -2.932 1.00 84.69 92 LEU A CA 1
ATOM 766 C C . LEU A 1 92 ? -5.419 -19.628 -1.798 1.00 84.69 92 LEU A C 1
ATOM 768 O O . LEU A 1 92 ? -5.349 -19.241 -0.629 1.00 84.69 92 LEU A O 1
ATOM 772 N N . THR A 1 93 ? -5.485 -20.921 -2.126 1.00 82.38 93 THR A N 1
ATOM 773 C CA . THR A 1 93 ? -5.433 -22.038 -1.166 1.00 82.38 93 THR A CA 1
ATOM 774 C C . THR A 1 93 ? -4.302 -23.025 -1.437 1.00 82.38 93 THR A C 1
ATOM 776 O O . THR A 1 93 ? -4.081 -23.924 -0.631 1.00 82.38 93 THR A O 1
ATOM 779 N N . GLU A 1 94 ? -3.611 -22.905 -2.570 1.00 82.88 94 GLU A N 1
ATOM 780 C CA . GLU A 1 94 ? -2.506 -23.786 -2.943 1.00 82.88 94 GLU A CA 1
ATOM 781 C C . GLU A 1 94 ? -1.233 -22.961 -3.054 1.00 82.88 94 GLU A C 1
ATOM 783 O O . GLU A 1 94 ? -1.218 -21.955 -3.755 1.00 82.88 94 GLU A O 1
ATOM 788 N N . ASP A 1 95 ? -0.153 -23.389 -2.400 1.00 86.88 95 ASP A N 1
ATOM 789 C CA . ASP A 1 95 ? 1.152 -22.740 -2.541 1.00 86.88 95 ASP A CA 1
ATOM 790 C C . ASP A 1 95 ? 1.871 -23.236 -3.800 1.00 86.88 95 ASP A C 1
ATOM 792 O O . ASP A 1 95 ? 2.862 -23.968 -3.762 1.00 86.88 95 ASP A O 1
ATOM 796 N N . LYS A 1 96 ? 1.284 -22.902 -4.949 1.00 91.12 96 LYS A N 1
ATOM 797 C CA . LYS A 1 96 ? 1.841 -23.201 -6.260 1.00 91.12 96 LYS A CA 1
ATOM 798 C C . LYS A 1 96 ? 1.711 -21.975 -7.148 1.00 91.12 96 LYS A C 1
ATOM 800 O O . LYS A 1 96 ? 0.644 -21.691 -7.686 1.00 91.12 96 LYS A O 1
ATOM 805 N N . ALA A 1 97 ? 2.826 -21.273 -7.300 1.00 94.75 97 ALA A N 1
ATOM 806 C CA . ALA A 1 97 ? 2.935 -20.126 -8.184 1.00 94.75 97 ALA A CA 1
ATOM 807 C C . ALA A 1 97 ? 3.580 -20.504 -9.517 1.00 94.75 97 ALA A C 1
ATOM 809 O O . ALA A 1 97 ? 4.518 -21.305 -9.571 1.00 94.75 97 ALA A O 1
ATOM 810 N N . GLN A 1 98 ? 3.134 -19.853 -10.583 1.00 96.12 98 GLN A N 1
ATOM 811 C CA . GLN A 1 98 ? 3.915 -19.720 -11.800 1.00 96.12 98 GLN A CA 1
ATOM 812 C C . GLN A 1 98 ? 4.865 -18.528 -11.658 1.00 96.12 98 GLN A C 1
ATOM 814 O O . GLN A 1 98 ? 4.442 -17.434 -11.282 1.00 96.12 98 GLN A O 1
ATOM 819 N N . HIS A 1 99 ? 6.145 -18.743 -11.965 1.00 96.75 99 HIS A N 1
ATOM 820 C CA . HIS A 1 99 ? 7.159 -17.694 -11.965 1.00 96.75 99 HIS A CA 1
ATOM 821 C C . HIS A 1 99 ? 7.480 -17.247 -13.393 1.00 96.75 99 HIS A C 1
ATOM 823 O O . HIS A 1 99 ? 7.858 -18.059 -14.237 1.00 96.75 99 HIS A O 1
ATOM 829 N N . TYR A 1 100 ? 7.366 -15.945 -13.625 1.00 96.81 100 TYR A N 1
ATOM 830 C CA . TYR A 1 100 ? 7.715 -15.245 -14.851 1.00 96.81 100 TYR A CA 1
ATOM 831 C C . TYR A 1 100 ? 8.959 -14.394 -14.569 1.00 96.81 100 TYR A C 1
ATOM 833 O O . TYR A 1 100 ? 8.825 -13.288 -14.034 1.00 96.81 100 TYR A O 1
ATOM 841 N N . PRO A 1 101 ? 10.173 -14.873 -14.887 1.00 95.69 101 PRO A N 1
ATOM 842 C CA . PRO A 1 101 ? 11.398 -14.131 -14.606 1.00 95.69 101 PRO A CA 1
ATOM 843 C C . PRO A 1 101 ? 11.456 -12.833 -15.416 1.00 95.69 101 PRO A C 1
ATOM 845 O O . PRO A 1 101 ? 10.864 -12.737 -16.497 1.00 95.69 101 PRO A O 1
ATOM 848 N N . PHE A 1 102 ? 12.197 -11.839 -14.923 1.00 92.44 102 PHE A N 1
ATOM 849 C CA . PHE A 1 102 ? 12.461 -10.634 -15.708 1.00 92.44 102 PHE A CA 1
ATOM 850 C C . PHE A 1 102 ? 13.248 -10.976 -16.979 1.00 92.44 102 PHE A C 1
ATOM 852 O O . PHE A 1 102 ? 14.338 -11.542 -16.915 1.00 92.44 102 PHE A O 1
ATOM 859 N N . ALA A 1 103 ? 12.729 -10.562 -18.134 1.00 89.94 103 ALA A N 1
ATOM 860 C CA . ALA A 1 103 ? 13.439 -10.635 -19.411 1.00 89.94 103 ALA A CA 1
ATOM 861 C C . ALA A 1 103 ? 14.625 -9.655 -19.475 1.00 89.94 103 ALA A C 1
ATOM 863 O O . ALA A 1 103 ? 15.573 -9.847 -20.232 1.00 89.94 103 ALA A O 1
ATOM 864 N N . ASN A 1 104 ? 14.549 -8.571 -18.701 1.00 85.12 104 ASN A N 1
ATOM 865 C CA . ASN A 1 104 ? 15.494 -7.461 -18.696 1.00 85.12 104 ASN A CA 1
ATOM 866 C C . ASN A 1 104 ? 15.850 -7.026 -17.258 1.00 85.12 104 ASN A C 1
ATOM 868 O O . ASN A 1 104 ? 15.563 -5.889 -16.876 1.00 85.12 104 ASN A O 1
ATOM 872 N N . PRO A 1 105 ? 16.473 -7.911 -16.452 1.00 82.00 105 PRO A N 1
ATOM 873 C CA . PRO A 1 105 ? 16.736 -7.666 -15.030 1.00 82.00 105 PRO A CA 1
ATOM 874 C C . PRO A 1 105 ? 17.643 -6.455 -14.794 1.00 82.00 105 PRO A C 1
ATOM 876 O O . PRO A 1 105 ? 17.515 -5.787 -13.771 1.00 82.00 105 PRO A O 1
ATOM 879 N N . ASP A 1 106 ? 18.497 -6.116 -15.763 1.00 79.81 106 ASP A N 1
ATOM 880 C CA . ASP A 1 106 ? 19.381 -4.953 -15.690 1.00 79.81 106 ASP A CA 1
ATOM 881 C C . ASP A 1 106 ? 18.612 -3.639 -15.506 1.00 79.81 106 ASP A C 1
ATOM 883 O O . ASP A 1 106 ? 19.169 -2.706 -14.945 1.00 79.81 106 ASP A O 1
ATOM 887 N N . VAL A 1 107 ? 17.328 -3.564 -15.894 1.00 75.19 107 VAL A N 1
ATOM 888 C CA . VAL A 1 107 ? 16.469 -2.377 -15.698 1.00 75.19 107 VAL A CA 1
ATOM 889 C C . VAL A 1 107 ? 16.219 -2.063 -14.220 1.00 75.19 107 VAL A C 1
ATOM 891 O O . VAL A 1 107 ? 15.907 -0.921 -13.878 1.00 75.19 107 VAL A O 1
ATOM 894 N N . LEU A 1 108 ? 16.396 -3.044 -13.333 1.00 78.94 108 LEU A N 1
ATOM 895 C CA . LEU A 1 108 ? 16.377 -2.835 -11.886 1.00 78.94 108 LEU A CA 1
ATOM 896 C C . LEU A 1 108 ? 17.685 -2.255 -11.354 1.00 78.94 108 LEU A C 1
ATOM 898 O O . LEU A 1 108 ? 17.805 -2.033 -10.153 1.00 78.94 108 LEU A O 1
ATOM 902 N N . SER A 1 109 ? 18.650 -1.962 -12.220 1.00 79.19 109 SER A N 1
ATOM 903 C CA . SER A 1 109 ? 19.918 -1.377 -11.828 1.00 79.19 109 SER A CA 1
ATOM 904 C C . SER A 1 109 ? 20.396 -0.312 -12.811 1.00 79.19 109 SER A C 1
ATOM 906 O O . SER A 1 109 ? 19.994 -0.254 -13.969 1.00 79.19 109 SER A O 1
ATOM 908 N N . MET A 1 110 ? 21.253 0.587 -12.350 1.00 75.31 110 MET A N 1
ATOM 909 C CA . MET A 1 110 ? 21.903 1.566 -13.214 1.00 75.31 110 MET A CA 1
ATOM 910 C C . MET A 1 110 ? 23.285 1.870 -12.664 1.00 75.31 110 MET A C 1
ATOM 912 O O . MET A 1 110 ? 23.461 1.974 -11.454 1.00 75.31 110 MET A O 1
ATOM 916 N N . THR A 1 111 ? 24.264 2.051 -13.544 1.00 75.44 111 THR A N 1
ATOM 917 C CA . THR A 1 111 ? 25.602 2.489 -13.144 1.00 75.44 111 THR A CA 1
ATOM 918 C C . THR A 1 111 ? 25.846 3.900 -13.663 1.00 75.44 111 THR A C 1
ATOM 920 O O . THR A 1 111 ? 25.859 4.111 -14.874 1.00 75.44 111 THR A O 1
ATOM 923 N N . VAL A 1 112 ? 26.052 4.863 -12.761 1.00 70.12 112 VAL A N 1
ATOM 924 C CA . VAL A 1 112 ? 26.417 6.253 -13.099 1.00 70.12 112 VAL A CA 1
ATOM 925 C C . VAL A 1 112 ? 27.699 6.598 -12.356 1.00 70.12 112 VAL A C 1
ATOM 927 O O . VAL A 1 112 ? 27.799 6.333 -11.164 1.00 70.12 112 VAL A O 1
ATOM 930 N N . GLU A 1 113 ? 28.696 7.141 -13.060 1.00 74.25 113 GLU A N 1
ATOM 931 C CA . GLU A 1 113 ? 29.969 7.582 -12.460 1.00 74.25 113 GLU A CA 1
ATOM 932 C C . GLU A 1 113 ? 30.621 6.531 -11.531 1.00 74.25 113 GLU A C 1
ATOM 934 O O . GLU A 1 113 ? 31.087 6.838 -10.439 1.00 74.25 113 GLU A O 1
ATOM 939 N N . GLN A 1 114 ? 30.649 5.265 -11.972 1.00 74.62 114 GLN A N 1
ATOM 940 C CA . GLN A 1 114 ? 31.191 4.110 -11.226 1.00 74.62 114 GLN A CA 1
ATOM 941 C C . GLN A 1 114 ? 30.415 3.716 -9.955 1.00 74.62 114 GLN A C 1
ATOM 943 O O . GLN A 1 114 ? 30.821 2.785 -9.260 1.00 74.62 114 GLN A O 1
ATOM 948 N N . GLN A 1 115 ? 29.283 4.356 -9.666 1.00 69.38 115 GLN A N 1
ATOM 949 C CA . GLN A 1 115 ? 28.364 3.939 -8.612 1.00 69.38 115 GLN A CA 1
ATOM 950 C C . GLN A 1 115 ? 27.257 3.071 -9.203 1.00 69.38 115 GLN A C 1
ATOM 952 O O . GLN A 1 115 ? 26.621 3.450 -10.187 1.00 69.38 115 GLN A O 1
ATOM 957 N N . HIS A 1 116 ? 27.050 1.896 -8.609 1.00 75.25 116 HIS A N 1
ATOM 958 C CA . HIS A 1 116 ? 25.983 0.981 -8.989 1.00 75.25 116 HIS A CA 1
ATOM 959 C C . HIS A 1 116 ? 24.771 1.205 -8.095 1.00 75.25 116 HIS A C 1
ATOM 961 O O . HIS A 1 116 ? 24.862 1.159 -6.868 1.00 75.25 116 HIS A O 1
ATOM 967 N N . PHE A 1 117 ? 23.637 1.434 -8.731 1.00 74.19 117 PHE A N 1
ATOM 968 C CA . PHE A 1 117 ? 22.380 1.738 -8.091 1.00 74.19 117 PHE A CA 1
ATOM 969 C C . PHE A 1 117 ? 21.378 0.639 -8.370 1.00 74.19 117 PHE A C 1
ATOM 971 O O . PHE A 1 117 ? 21.317 0.136 -9.488 1.00 74.19 117 PHE A O 1
ATOM 978 N N . HIS A 1 118 ? 20.573 0.311 -7.365 1.00 81.50 118 HIS A N 1
ATOM 979 C CA . HIS A 1 118 ? 19.565 -0.737 -7.451 1.00 81.50 118 HIS A CA 1
ATOM 980 C C . HIS A 1 118 ? 18.196 -0.174 -7.086 1.00 81.50 118 HIS A C 1
ATOM 982 O O . HIS A 1 118 ? 18.034 0.468 -6.047 1.00 81.50 118 HIS A O 1
ATOM 988 N N . PHE A 1 119 ? 17.219 -0.397 -7.956 1.00 83.00 119 PHE A N 1
ATOM 989 C CA . PHE A 1 119 ? 15.850 0.064 -7.798 1.00 83.00 119 PHE A CA 1
ATOM 990 C C . PHE A 1 119 ? 15.014 -1.040 -7.154 1.00 83.00 119 PHE A C 1
ATOM 992 O O . PHE A 1 119 ? 15.002 -2.181 -7.611 1.00 83.00 119 PHE A O 1
ATOM 999 N N . LEU A 1 120 ? 14.272 -0.690 -6.107 1.00 85.50 120 LEU A N 1
ATOM 1000 C CA . LEU A 1 120 ? 13.443 -1.627 -5.360 1.00 85.50 120 LEU A CA 1
ATOM 1001 C C . LEU A 1 120 ? 11.960 -1.428 -5.693 1.00 85.50 120 LEU A C 1
ATOM 1003 O O . LEU A 1 120 ? 11.489 -0.285 -5.679 1.00 85.50 120 LEU A O 1
ATOM 1007 N N . PRO A 1 121 ? 11.199 -2.513 -5.916 1.00 89.94 121 PRO A N 1
ATOM 1008 C CA . PRO A 1 121 ? 9.743 -2.481 -5.905 1.00 89.94 121 PRO A CA 1
ATOM 1009 C C . PRO A 1 121 ? 9.202 -1.923 -4.584 1.00 89.94 121 PRO A C 1
ATOM 1011 O O . PRO A 1 121 ? 9.530 -2.417 -3.505 1.00 89.94 121 PRO A O 1
ATOM 1014 N N . LEU A 1 122 ? 8.345 -0.904 -4.657 1.00 91.12 122 LEU A N 1
ATOM 1015 C CA . LEU A 1 122 ? 7.717 -0.288 -3.482 1.00 91.12 122 LEU A CA 1
ATOM 1016 C C . LEU A 1 122 ? 6.197 -0.448 -3.450 1.00 91.12 122 LEU A C 1
ATOM 1018 O O . LEU A 1 122 ? 5.612 -0.434 -2.371 1.00 91.12 122 LEU A O 1
ATOM 1022 N N . GLN A 1 123 ? 5.552 -0.576 -4.610 1.00 93.50 123 GLN A N 1
ATOM 1023 C CA . GLN A 1 123 ? 4.113 -0.810 -4.716 1.00 93.50 123 GLN A CA 1
ATOM 1024 C C . GLN A 1 123 ? 3.778 -1.409 -6.081 1.00 93.50 123 GLN A C 1
ATOM 1026 O O . GLN A 1 123 ? 4.287 -0.931 -7.090 1.00 93.50 123 GLN A O 1
ATOM 1031 N N . LEU A 1 124 ? 2.902 -2.411 -6.107 1.00 95.06 124 LEU A N 1
ATOM 1032 C CA . LEU A 1 124 ? 2.395 -3.046 -7.323 1.00 95.06 124 LEU A CA 1
ATOM 1033 C C . LEU A 1 124 ? 0.895 -2.757 -7.455 1.00 95.06 124 LEU A C 1
ATOM 1035 O O . LEU A 1 124 ? 0.153 -2.928 -6.486 1.00 95.06 124 LEU A O 1
ATOM 1039 N N . CYS A 1 125 ? 0.449 -2.316 -8.630 1.00 93.00 125 CYS A N 1
ATOM 1040 C CA . CYS A 1 125 ? -0.955 -1.999 -8.899 1.00 93.00 125 CYS A CA 1
ATOM 1041 C C . CYS A 1 125 ? -1.387 -2.526 -10.273 1.00 93.00 125 CYS A C 1
ATOM 1043 O O . CYS A 1 125 ? -0.664 -2.311 -11.242 1.00 93.00 125 CYS A O 1
ATOM 1045 N N . PRO A 1 126 ? -2.564 -3.150 -10.406 1.00 92.38 126 PRO A N 1
ATOM 1046 C CA . PRO A 1 126 ? -3.131 -3.457 -11.715 1.00 92.38 126 PRO A CA 1
ATOM 1047 C C . PRO A 1 126 ? -3.441 -2.184 -12.502 1.00 92.38 126 PRO A C 1
ATOM 1049 O O . PRO A 1 126 ? -4.066 -1.271 -11.966 1.00 92.38 126 PRO A O 1
ATOM 1052 N N . LEU A 1 127 ? -3.015 -2.125 -13.767 1.00 88.44 127 LEU A N 1
ATOM 1053 C CA . LEU A 1 127 ? -3.406 -1.054 -14.688 1.00 88.44 127 LEU A CA 1
ATOM 1054 C C . LEU A 1 127 ? -4.611 -1.473 -15.526 1.00 88.44 127 LEU A C 1
ATOM 1056 O O . LEU A 1 127 ? -5.606 -0.756 -15.615 1.00 88.44 127 LEU A O 1
ATOM 1060 N N . ASP A 1 128 ? -4.475 -2.627 -16.170 1.00 86.12 128 ASP A N 1
ATOM 1061 C CA . ASP A 1 128 ? -5.466 -3.234 -17.044 1.00 86.12 128 ASP A CA 1
ATOM 1062 C C . ASP A 1 128 ? -5.215 -4.747 -17.154 1.00 86.12 128 ASP A C 1
ATOM 1064 O O . ASP A 1 128 ? -4.390 -5.319 -16.436 1.00 86.12 128 ASP A O 1
ATOM 1068 N N . ASP A 1 129 ? -5.924 -5.403 -18.068 1.00 85.50 129 ASP A N 1
ATOM 1069 C CA . ASP A 1 129 ? -5.854 -6.851 -18.249 1.00 85.50 129 ASP A CA 1
ATOM 1070 C C . ASP A 1 129 ? -4.484 -7.367 -18.719 1.00 85.50 129 ASP A C 1
ATOM 1072 O O . ASP A 1 129 ? -4.207 -8.558 -18.650 1.00 85.50 129 ASP A O 1
ATOM 1076 N N . ASN A 1 130 ? -3.610 -6.498 -19.214 1.00 86.31 130 ASN A N 1
ATOM 1077 C CA . ASN A 1 130 ? -2.326 -6.890 -19.789 1.00 86.31 130 ASN A CA 1
ATOM 1078 C C . ASN A 1 130 ? -1.139 -6.297 -19.032 1.00 86.31 130 ASN A C 1
ATOM 1080 O O . ASN A 1 130 ? 0.003 -6.668 -19.311 1.00 86.31 130 ASN A O 1
ATOM 1084 N N . GLN A 1 131 ? -1.383 -5.341 -18.134 1.00 89.00 131 GLN A N 1
ATOM 1085 C CA . GLN A 1 131 ? -0.332 -4.520 -17.553 1.00 89.00 131 GLN A CA 1
ATOM 1086 C C . GLN A 1 131 ? -0.551 -4.246 -16.068 1.00 89.00 131 GLN A C 1
ATOM 1088 O O . GLN A 1 131 ? -1.659 -3.999 -15.588 1.00 89.00 131 GLN A O 1
ATOM 1093 N N . LEU A 1 132 ? 0.570 -4.196 -15.366 1.00 92.50 132 LEU A N 1
ATOM 1094 C CA . LEU A 1 132 ? 0.713 -3.746 -13.995 1.00 92.50 132 LEU A CA 1
ATOM 1095 C C . LEU A 1 132 ? 1.558 -2.463 -13.988 1.00 92.50 132 LEU A C 1
ATOM 1097 O O . LEU A 1 132 ? 2.418 -2.251 -14.847 1.00 92.50 132 LEU A O 1
ATOM 1101 N N . LEU A 1 133 ? 1.334 -1.618 -12.990 1.00 91.50 133 LEU A N 1
ATOM 1102 C CA . LEU A 1 133 ? 2.214 -0.520 -12.621 1.00 91.50 133 LEU A CA 1
ATOM 1103 C C . LEU A 1 133 ? 3.044 -0.902 -11.409 1.00 91.50 133 LEU A C 1
ATOM 1105 O O . LEU A 1 133 ? 2.546 -1.486 -10.444 1.00 91.50 133 LEU A O 1
ATOM 1109 N N . LEU A 1 134 ? 4.300 -0.485 -11.443 1.00 91.56 134 LEU A N 1
ATOM 1110 C CA . LEU A 1 134 ? 5.255 -0.692 -10.379 1.00 91.56 134 LEU A CA 1
ATOM 1111 C C . LEU A 1 134 ? 5.812 0.655 -9.926 1.00 91.56 134 LEU A C 1
ATOM 1113 O O . LEU A 1 134 ? 6.503 1.337 -10.680 1.00 91.56 134 LEU A O 1
ATOM 1117 N N . ARG A 1 135 ? 5.522 1.045 -8.684 1.00 91.31 135 ARG A N 1
ATOM 1118 C CA . ARG A 1 135 ? 6.202 2.169 -8.037 1.00 91.31 135 ARG A CA 1
ATOM 1119 C C . ARG A 1 135 ? 7.586 1.706 -7.613 1.00 91.31 135 ARG A C 1
ATOM 1121 O O . ARG A 1 135 ? 7.697 0.757 -6.836 1.00 91.31 135 ARG A O 1
ATOM 1128 N N . MET A 1 136 ? 8.615 2.401 -8.075 1.00 87.62 136 MET A N 1
ATOM 1129 C CA . MET A 1 136 ? 10.010 2.034 -7.836 1.00 87.62 136 MET A CA 1
ATOM 1130 C C . MET A 1 136 ? 10.711 3.051 -6.944 1.00 87.62 136 MET A C 1
ATOM 1132 O O . MET A 1 136 ? 10.431 4.256 -7.012 1.00 87.62 136 MET A O 1
ATOM 1136 N N . SER A 1 137 ? 11.630 2.559 -6.111 1.00 85.44 137 SER A N 1
ATOM 1137 C CA . SER A 1 137 ? 12.522 3.403 -5.317 1.00 85.44 137 SER A CA 1
ATOM 1138 C C . SER A 1 137 ? 13.464 4.213 -6.200 1.00 85.44 137 SER A C 1
ATOM 1140 O O . SER A 1 137 ? 13.583 3.954 -7.393 1.00 85.44 137 SER A O 1
ATOM 1142 N N . SER A 1 138 ? 14.163 5.185 -5.620 1.00 74.06 138 SER A N 1
ATOM 1143 C CA . SER A 1 138 ? 15.316 5.780 -6.287 1.00 74.06 138 SER A CA 1
ATOM 1144 C C . SER A 1 138 ? 16.594 4.970 -6.014 1.00 74.06 138 SER A C 1
ATOM 1146 O O . SER A 1 138 ? 16.669 4.255 -5.013 1.00 74.06 138 SER A O 1
ATOM 1148 N N . PRO A 1 139 ? 17.625 5.131 -6.857 1.00 67.56 139 PRO A N 1
ATOM 1149 C CA . PRO A 1 139 ? 18.980 4.618 -6.665 1.00 67.56 139 PRO A CA 1
ATOM 1150 C C . PRO A 1 139 ? 19.563 4.728 -5.251 1.00 67.56 139 PRO A C 1
ATOM 1152 O O . PRO A 1 139 ? 20.236 3.826 -4.764 1.00 67.56 139 PRO A O 1
ATOM 1155 N N . ASN A 1 140 ? 19.302 5.866 -4.604 1.00 68.19 140 ASN A N 1
ATOM 1156 C CA . ASN A 1 140 ? 19.983 6.303 -3.385 1.00 68.19 140 ASN A CA 1
ATOM 1157 C C . ASN A 1 140 ? 19.055 6.403 -2.179 1.00 68.19 140 ASN A C 1
ATOM 1159 O O . ASN A 1 140 ? 19.487 6.766 -1.086 1.00 68.19 140 ASN A O 1
ATOM 1163 N N . THR A 1 141 ? 17.765 6.119 -2.360 1.00 69.31 141 THR A N 1
ATOM 1164 C CA . THR A 1 141 ? 16.785 6.214 -1.283 1.00 69.31 141 THR A CA 1
ATOM 1165 C C . THR A 1 141 ? 15.782 5.078 -1.374 1.00 69.31 141 THR A C 1
ATOM 1167 O O . THR A 1 141 ? 15.386 4.656 -2.453 1.00 69.31 141 THR A O 1
ATOM 1170 N N . ARG A 1 142 ? 15.263 4.643 -0.224 1.00 74.81 142 ARG A N 1
ATOM 1171 C CA . ARG A 1 142 ? 14.118 3.718 -0.176 1.00 74.81 142 ARG A CA 1
ATOM 1172 C C . ARG A 1 142 ? 12.778 4.403 -0.493 1.00 74.81 142 ARG A C 1
ATOM 1174 O O . ARG A 1 142 ? 11.727 3.824 -0.239 1.00 74.81 142 ARG A O 1
ATOM 1181 N N . LYS A 1 143 ? 12.802 5.644 -0.991 1.00 79.25 143 LYS A N 1
ATOM 1182 C CA . LYS A 1 143 ? 11.612 6.419 -1.350 1.00 79.25 143 LYS A CA 1
ATOM 1183 C C . LYS A 1 143 ? 11.324 6.295 -2.837 1.00 79.25 143 LYS A C 1
ATOM 1185 O O . LYS A 1 143 ? 12.247 6.127 -3.631 1.00 79.25 143 LYS A O 1
ATOM 1190 N N . GLY A 1 144 ? 10.047 6.383 -3.200 1.00 74.19 144 GLY A N 1
ATOM 1191 C CA . GLY A 1 144 ? 9.629 6.286 -4.592 1.00 74.19 144 GLY A CA 1
ATOM 1192 C C . GLY A 1 144 ? 9.991 7.537 -5.384 1.00 74.19 144 GLY A C 1
ATOM 1193 O O . GLY A 1 144 ? 9.892 8.645 -4.862 1.00 74.19 144 GLY A O 1
ATOM 1194 N N . ARG A 1 145 ? 10.399 7.367 -6.644 1.00 75.94 145 ARG A N 1
ATOM 1195 C CA . ARG A 1 145 ? 10.534 8.475 -7.617 1.00 75.94 145 ARG A CA 1
ATOM 1196 C C . ARG A 1 145 ? 10.027 8.135 -9.018 1.00 75.94 145 ARG A C 1
ATOM 1198 O O . ARG A 1 145 ? 9.946 9.037 -9.839 1.00 75.94 145 ARG A O 1
ATOM 1205 N N . ALA A 1 146 ? 9.702 6.872 -9.294 1.00 79.94 146 ALA A N 1
ATOM 1206 C CA . ALA A 1 146 ? 9.359 6.428 -10.639 1.00 79.94 146 ALA A CA 1
ATOM 1207 C C . ALA A 1 146 ? 8.177 5.454 -10.653 1.00 79.94 146 ALA A C 1
ATOM 1209 O O . ALA A 1 146 ? 7.90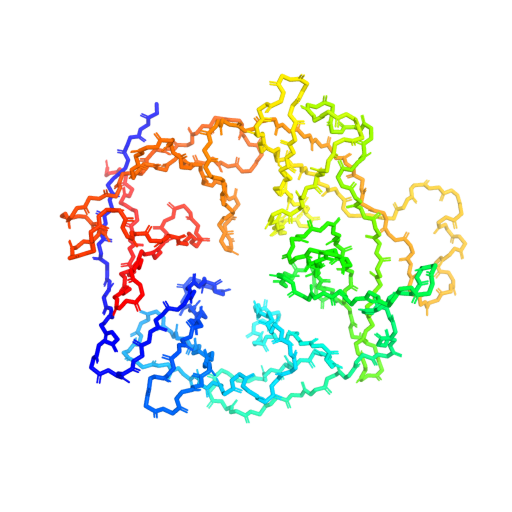3 4.754 -9.671 1.00 79.94 146 ALA A O 1
ATOM 1210 N N . ILE A 1 147 ? 7.518 5.401 -11.810 1.00 85.38 147 ILE A N 1
ATOM 1211 C CA . ILE A 1 147 ? 6.480 4.434 -12.160 1.00 85.38 147 ILE A CA 1
ATOM 1212 C C . ILE A 1 147 ? 7.006 3.637 -13.346 1.00 85.38 147 ILE A C 1
ATOM 1214 O O . ILE A 1 147 ? 7.443 4.202 -14.338 1.00 85.38 147 ILE A O 1
ATOM 1218 N N . SER A 1 148 ? 6.981 2.319 -13.256 1.00 85.31 148 SER A N 1
ATOM 1219 C CA . SER A 1 148 ? 7.345 1.422 -14.348 1.00 85.31 148 SER A CA 1
ATOM 1220 C C . SER A 1 148 ? 6.142 0.592 -14.770 1.00 85.31 148 SER A C 1
ATOM 1222 O O . SER A 1 148 ? 5.254 0.316 -13.965 1.00 85.31 148 SER A O 1
ATOM 1224 N N . TRP A 1 149 ? 6.126 0.179 -16.032 1.00 86.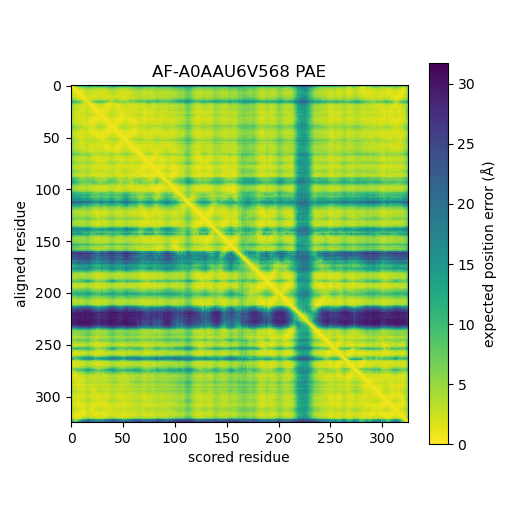88 149 TRP A N 1
ATOM 1225 C CA . TRP A 1 149 ? 5.128 -0.731 -16.576 1.00 86.88 149 TRP A CA 1
ATOM 1226 C C . TRP A 1 149 ? 5.691 -2.125 -16.531 1.00 86.88 149 TRP A C 1
ATOM 1228 O O . TRP A 1 149 ? 6.848 -2.346 -16.884 1.00 86.88 149 TRP A O 1
ATOM 1238 N N . LEU A 1 150 ? 4.844 -3.059 -16.152 1.00 89.44 150 LEU A N 1
ATOM 1239 C CA . LEU A 1 150 ? 5.184 -4.456 -16.073 1.00 89.44 150 LEU A CA 1
ATOM 1240 C C . LEU A 1 150 ? 4.124 -5.250 -16.827 1.00 89.44 150 LEU A C 1
ATOM 1242 O O . LEU A 1 150 ? 2.931 -5.054 -16.617 1.00 89.44 150 LEU A O 1
ATOM 1246 N N . PHE A 1 151 ? 4.553 -6.110 -17.740 1.00 90.25 151 PHE A N 1
ATOM 1247 C CA . PHE A 1 151 ? 3.660 -6.966 -18.518 1.00 90.25 151 PHE A CA 1
ATOM 1248 C C . PHE A 1 151 ? 4.319 -8.311 -18.789 1.00 90.25 151 PHE A C 1
ATOM 1250 O O . PHE A 1 151 ? 5.544 -8.426 -18.757 1.00 90.25 151 PHE A O 1
ATOM 1257 N N . ILE A 1 152 ? 3.501 -9.321 -19.071 1.00 91.06 152 ILE A N 1
ATOM 1258 C CA . ILE A 1 152 ? 3.969 -10.665 -19.406 1.00 91.06 152 ILE A CA 1
ATOM 1259 C C . ILE A 1 152 ? 3.969 -10.837 -20.924 1.00 91.06 152 ILE A C 1
ATOM 1261 O O . ILE A 1 152 ? 3.018 -10.451 -21.605 1.00 91.06 152 ILE A O 1
ATOM 1265 N N . LYS A 1 153 ? 5.048 -11.411 -21.453 1.00 88.00 153 LYS A N 1
ATOM 1266 C CA . LYS A 1 153 ? 5.175 -11.833 -22.847 1.00 88.00 153 LYS A CA 1
ATOM 1267 C C . LYS A 1 153 ? 6.116 -13.036 -22.910 1.00 88.00 153 LYS A C 1
ATOM 1269 O O . LYS A 1 153 ? 7.163 -13.014 -22.278 1.00 88.00 153 LYS A O 1
ATOM 1274 N N . ASP A 1 154 ? 5.741 -14.060 -23.676 1.00 88.62 154 ASP A N 1
ATOM 1275 C CA . ASP A 1 154 ? 6.572 -15.245 -23.942 1.00 88.62 154 ASP A CA 1
ATOM 1276 C C . ASP A 1 154 ? 7.145 -15.895 -22.656 1.00 88.62 154 ASP A C 1
ATOM 1278 O O . ASP A 1 154 ? 8.341 -16.153 -22.559 1.00 88.62 154 ASP A O 1
ATOM 1282 N N . ASP A 1 155 ? 6.290 -16.110 -21.645 1.00 90.88 155 ASP A N 1
ATOM 1283 C CA . ASP A 1 155 ? 6.636 -16.671 -20.320 1.00 90.88 155 ASP A CA 1
ATOM 1284 C C . ASP A 1 155 ? 7.670 -15.872 -19.504 1.00 90.88 155 ASP A C 1
ATOM 1286 O O . ASP A 1 155 ? 8.194 -16.342 -18.492 1.00 90.88 155 ASP A O 1
ATOM 1290 N N . GLN A 1 156 ? 7.924 -14.623 -19.886 1.00 92.25 156 GLN A N 1
ATOM 1291 C CA . GLN A 1 156 ? 8.761 -13.690 -19.143 1.00 92.25 156 GLN A CA 1
ATOM 1292 C C . GLN A 1 156 ? 7.968 -12.443 -18.774 1.00 92.25 156 GLN A C 1
ATOM 1294 O O . GLN A 1 156 ? 6.995 -12.074 -19.437 1.00 92.25 156 GLN A O 1
ATOM 1299 N N . CYS A 1 157 ? 8.393 -11.761 -17.715 1.00 92.38 157 CYS A N 1
ATOM 1300 C CA . CYS A 1 157 ? 7.897 -10.425 -17.428 1.00 92.38 157 CYS A CA 1
ATOM 1301 C C . CYS A 1 157 ? 8.885 -9.371 -17.933 1.00 92.38 157 CYS A C 1
ATOM 1303 O O . CYS A 1 157 ? 10.103 -9.496 -17.808 1.00 92.38 157 CYS A O 1
ATOM 1305 N N . HIS A 1 158 ? 8.352 -8.318 -18.536 1.00 89.44 158 HIS A N 1
ATOM 1306 C CA . HIS A 1 158 ? 9.123 -7.207 -19.069 1.00 89.44 158 HIS A CA 1
ATOM 1307 C C . HIS A 1 158 ? 8.838 -5.968 -18.245 1.00 89.44 158 HIS A C 1
ATOM 1309 O O . HIS A 1 158 ? 7.687 -5.536 -18.142 1.00 89.44 158 HIS A O 1
ATOM 1315 N N . LEU A 1 159 ? 9.897 -5.373 -17.704 1.00 84.69 159 LEU A N 1
ATOM 1316 C CA . LEU A 1 159 ? 9.810 -4.097 -17.015 1.00 84.69 159 LEU A CA 1
ATOM 1317 C C . LEU A 1 159 ? 10.194 -2.977 -17.981 1.00 84.69 159 LEU A C 1
ATOM 1319 O O . LEU A 1 159 ? 11.331 -2.902 -18.443 1.00 84.69 159 LEU A O 1
ATOM 1323 N N . VAL A 1 160 ? 9.256 -2.090 -18.291 1.00 79.75 160 VAL A N 1
ATOM 1324 C CA . VAL A 1 160 ? 9.517 -0.880 -19.072 1.00 79.75 160 VAL A CA 1
ATOM 1325 C C . VAL A 1 160 ? 9.533 0.296 -18.116 1.00 79.75 160 VAL A C 1
ATOM 1327 O O . VAL A 1 160 ? 8.498 0.738 -17.613 1.00 79.75 160 VAL A O 1
ATOM 1330 N N . ASN A 1 161 ? 10.735 0.787 -17.853 1.00 67.94 161 ASN A N 1
ATOM 1331 C CA . ASN A 1 161 ? 10.947 1.909 -16.960 1.00 67.94 161 ASN A CA 1
ATOM 1332 C C . ASN A 1 161 ? 10.658 3.206 -17.726 1.00 67.94 161 ASN A C 1
ATOM 1334 O O . ASN A 1 161 ? 11.390 3.536 -18.659 1.00 67.94 161 ASN A O 1
ATOM 1338 N N . ARG A 1 162 ? 9.585 3.927 -17.374 1.00 62.62 162 ARG A N 1
ATOM 1339 C CA . ARG A 1 162 ? 9.427 5.318 -17.820 1.00 62.62 162 ARG A CA 1
ATOM 1340 C C . ARG A 1 162 ? 9.565 6.220 -16.624 1.00 62.62 162 ARG A C 1
ATOM 1342 O O . ARG A 1 162 ? 8.728 6.244 -15.728 1.00 62.62 162 ARG A O 1
ATOM 1349 N N . TYR A 1 163 ? 10.637 6.983 -16.635 1.00 59.38 163 TYR A N 1
ATOM 1350 C CA . TYR A 1 163 ? 10.900 7.964 -15.610 1.00 59.38 163 TYR A CA 1
ATOM 1351 C C . TYR A 1 163 ? 9.884 9.091 -15.723 1.00 59.38 163 TYR A C 1
ATOM 1353 O O . TYR A 1 163 ? 9.988 9.958 -16.583 1.00 59.38 163 TYR A O 1
ATOM 1361 N N . LYS A 1 164 ? 8.896 9.068 -14.833 1.00 56.94 164 LYS A N 1
ATOM 1362 C CA . LYS A 1 164 ? 8.121 10.248 -14.491 1.00 56.94 164 LYS A CA 1
ATOM 1363 C C . LYS A 1 164 ? 8.601 10.738 -13.134 1.00 56.94 164 LYS A C 1
ATOM 1365 O O . LYS A 1 164 ? 8.067 10.335 -12.104 1.00 56.94 164 LYS A O 1
ATOM 1370 N N . GLU A 1 165 ? 9.679 11.519 -13.140 1.00 55.06 165 GLU A N 1
ATOM 1371 C CA . GLU A 1 165 ? 10.136 12.184 -11.923 1.00 55.06 165 GLU A CA 1
ATOM 1372 C C . GLU A 1 165 ? 9.132 13.291 -11.567 1.00 55.06 165 GLU A C 1
ATOM 1374 O O . GLU A 1 165 ? 8.651 13.976 -12.468 1.00 55.06 165 GLU A O 1
ATOM 1379 N N . PRO A 1 166 ? 8.825 13.535 -10.282 1.00 50.44 166 PRO A N 1
ATOM 1380 C CA . PRO A 1 166 ? 7.952 14.642 -9.888 1.00 50.44 166 PRO A CA 1
ATOM 1381 C C . PRO A 1 166 ? 8.590 16.029 -10.106 1.00 50.44 166 PRO A C 1
ATOM 1383 O O . PRO A 1 166 ? 8.040 17.036 -9.675 1.00 50.44 166 PRO A O 1
ATOM 1386 N N . ASP A 1 167 ? 9.734 16.090 -10.789 1.00 50.84 167 ASP A N 1
ATOM 1387 C CA . ASP A 1 167 ? 10.412 17.312 -11.221 1.00 50.84 167 ASP A CA 1
ATOM 1388 C C . ASP A 1 167 ? 9.767 17.895 -12.497 1.00 50.84 167 ASP A C 1
ATOM 1390 O O . ASP A 1 167 ? 10.360 18.737 -13.173 1.00 50.84 167 ASP A O 1
ATOM 1394 N N . GLU A 1 168 ? 8.550 17.456 -12.844 1.00 56.88 168 GLU A N 1
ATOM 1395 C CA . GLU A 1 168 ? 7.796 18.039 -13.945 1.00 56.88 168 GLU A CA 1
ATOM 1396 C C . GLU A 1 168 ? 7.551 19.531 -13.688 1.00 56.88 168 GLU A C 1
ATOM 1398 O O . GLU A 1 168 ? 7.038 19.895 -12.624 1.00 56.88 168 GLU A O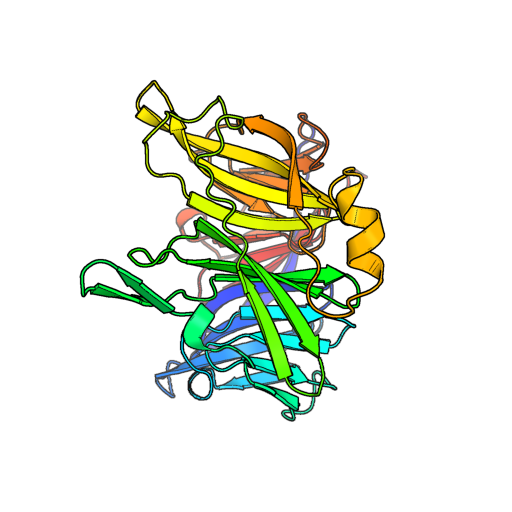 1
ATOM 1403 N N . PRO A 1 169 ? 7.823 20.409 -14.672 1.00 53.34 169 PRO A N 1
ATOM 1404 C CA . PRO A 1 169 ? 7.576 21.849 -14.549 1.00 53.34 169 PRO A CA 1
ATOM 1405 C C . PRO A 1 169 ? 6.097 22.188 -14.282 1.00 53.34 169 PRO A C 1
ATOM 1407 O O . PRO A 1 169 ? 5.763 23.321 -13.943 1.00 53.34 169 PRO A O 1
ATOM 1410 N N . GLU A 1 170 ? 5.213 21.204 -14.437 1.00 57.56 170 GLU A N 1
ATOM 1411 C CA . GLU A 1 170 ? 3.765 21.306 -14.329 1.00 57.56 170 GLU A CA 1
ATOM 1412 C C . GLU A 1 170 ? 3.249 21.102 -12.889 1.00 57.56 170 GLU A C 1
ATOM 1414 O O . GLU A 1 170 ? 2.154 21.569 -12.564 1.00 57.56 170 GLU A O 1
ATOM 1419 N N . LEU A 1 171 ? 4.043 20.509 -11.980 1.00 66.69 171 LEU A N 1
ATOM 1420 C CA . LEU A 1 171 ? 3.725 20.417 -10.542 1.00 66.69 171 LEU A CA 1
ATOM 1421 C C . LEU A 1 171 ? 4.108 21.714 -9.809 1.00 66.69 171 LEU A C 1
ATOM 1423 O O . LEU A 1 171 ? 4.877 21.727 -8.849 1.00 66.69 171 LEU A O 1
ATOM 1427 N N . THR A 1 172 ? 3.539 22.824 -10.278 1.00 63.69 172 THR A N 1
ATOM 1428 C CA . THR A 1 172 ? 3.909 24.215 -9.941 1.00 63.69 172 THR A CA 1
ATOM 1429 C C . THR A 1 172 ? 3.900 24.578 -8.451 1.00 63.69 172 THR A C 1
ATOM 1431 O O . THR A 1 172 ? 4.478 25.596 -8.069 1.00 63.69 172 THR A O 1
ATOM 1434 N N . ALA A 1 173 ? 3.265 23.773 -7.595 1.00 68.44 173 ALA A N 1
ATOM 1435 C CA . ALA A 1 173 ? 3.238 23.995 -6.151 1.00 68.44 173 ALA A CA 1
ATOM 1436 C C . ALA A 1 173 ? 4.515 23.525 -5.421 1.00 68.44 173 ALA A C 1
ATOM 1438 O O . ALA A 1 173 ? 4.707 23.890 -4.258 1.00 68.44 173 ALA A O 1
ATOM 1439 N N . LEU A 1 174 ? 5.397 22.753 -6.073 1.00 74.12 174 LEU A N 1
ATOM 1440 C CA . LEU A 1 174 ? 6.674 22.325 -5.491 1.00 74.12 174 LEU A CA 1
ATOM 1441 C C . LEU A 1 174 ? 7.837 23.185 -5.990 1.00 74.12 174 LEU A C 1
ATOM 1443 O O . LEU A 1 174 ? 7.836 23.714 -7.100 1.00 74.12 174 LEU A O 1
ATOM 1447 N N . LYS A 1 175 ? 8.847 23.341 -5.137 1.00 77.06 175 LYS A N 1
ATOM 1448 C CA . LYS A 1 175 ? 10.037 24.147 -5.397 1.00 77.06 175 LYS A CA 1
ATOM 1449 C C . LYS A 1 175 ? 10.907 23.468 -6.465 1.00 77.06 175 LYS A C 1
ATOM 1451 O O . LYS A 1 175 ? 11.402 22.362 -6.221 1.00 77.06 175 LYS A O 1
ATOM 1456 N N . PRO A 1 176 ? 11.176 24.130 -7.608 1.00 70.88 176 PRO A N 1
ATOM 1457 C CA . PRO A 1 176 ? 12.070 23.592 -8.629 1.00 70.88 176 PRO A CA 1
ATOM 1458 C C . PRO A 1 176 ? 13.453 23.258 -8.057 1.00 70.88 176 PRO A C 1
ATOM 1460 O O . PRO A 1 176 ? 14.008 24.026 -7.268 1.00 70.88 176 PRO A O 1
ATOM 1463 N N . GLY A 1 177 ? 14.009 22.111 -8.452 1.00 67.75 177 GLY A N 1
ATOM 1464 C CA . GLY A 1 177 ? 15.318 21.640 -7.985 1.00 67.75 177 GLY A CA 1
ATOM 1465 C C . GLY A 1 177 ? 15.350 21.131 -6.537 1.00 67.75 177 GLY A C 1
ATOM 1466 O O . GLY A 1 177 ? 16.423 20.777 -6.050 1.00 67.75 177 GLY A O 1
ATOM 1467 N N . SER A 1 178 ? 14.208 21.086 -5.840 1.00 69.50 178 SER A N 1
ATOM 1468 C CA . SER A 1 178 ? 14.091 20.400 -4.550 1.00 69.50 178 SER A CA 1
ATOM 1469 C C . SER A 1 178 ? 13.775 18.911 -4.752 1.00 69.50 178 SER A C 1
ATOM 1471 O O . SER A 1 178 ? 13.169 18.548 -5.757 1.00 69.50 178 SER A O 1
ATOM 1473 N N . PRO A 1 179 ? 14.189 18.018 -3.836 1.00 72.75 179 PRO A N 1
ATOM 1474 C CA . PRO A 1 179 ? 13.914 16.597 -3.986 1.00 72.75 179 PRO A CA 1
ATOM 1475 C C . PRO A 1 179 ? 12.425 16.294 -3.778 1.00 72.75 179 PRO A C 1
ATOM 1477 O O . PRO A 1 179 ? 11.882 16.511 -2.689 1.00 72.75 179 PRO A O 1
ATOM 1480 N N . HIS A 1 180 ? 11.802 15.720 -4.805 1.00 79.12 180 HIS A N 1
ATOM 1481 C CA . HIS A 1 180 ? 10.425 15.237 -4.770 1.00 79.12 180 HIS A CA 1
ATOM 1482 C C . HIS A 1 180 ? 10.345 13.706 -4.731 1.00 79.12 180 HIS A C 1
ATOM 1484 O O . HIS A 1 180 ? 11.183 13.004 -5.313 1.00 79.12 180 HIS A O 1
ATOM 1490 N N . TRP A 1 181 ? 9.299 13.197 -4.081 1.00 85.31 181 TRP A N 1
ATOM 1491 C CA . TRP A 1 181 ? 9.058 11.772 -3.865 1.00 85.31 181 TRP A CA 1
ATOM 1492 C C . TRP A 1 181 ? 7.667 11.371 -4.339 1.00 85.31 181 TRP A C 1
ATOM 1494 O O . TRP A 1 181 ? 6.695 12.085 -4.114 1.00 85.31 181 TRP A O 1
ATOM 1504 N N . LEU A 1 182 ? 7.574 10.198 -4.951 1.00 87.69 182 LEU A N 1
ATOM 1505 C CA . LEU A 1 182 ? 6.324 9.513 -5.239 1.00 87.69 182 LEU A CA 1
ATOM 1506 C C . LEU A 1 182 ? 6.012 8.559 -4.079 1.00 87.69 182 LEU A C 1
ATOM 1508 O O . LEU A 1 182 ? 6.640 7.506 -3.937 1.00 87.69 182 LEU A O 1
ATOM 1512 N N . GLU A 1 183 ? 5.061 8.942 -3.235 1.00 89.50 183 GLU A N 1
ATOM 1513 C CA . GLU A 1 183 ? 4.729 8.224 -2.001 1.00 89.50 183 GLU A CA 1
ATOM 1514 C C . GLU A 1 183 ? 3.760 7.066 -2.236 1.00 89.50 183 GLU A C 1
ATOM 1516 O O . GLU A 1 183 ? 3.884 6.017 -1.603 1.00 89.50 183 GLU A O 1
ATOM 1521 N N . GLU A 1 184 ? 2.809 7.233 -3.153 1.00 92.19 184 GLU A N 1
ATOM 1522 C CA . GLU A 1 184 ? 1.786 6.233 -3.450 1.00 92.19 184 GLU A CA 1
ATOM 1523 C C . GLU A 1 184 ? 1.246 6.423 -4.868 1.00 92.19 184 GLU A C 1
ATOM 1525 O O . GLU A 1 184 ? 1.173 7.551 -5.363 1.00 92.19 184 GLU A O 1
ATOM 1530 N N . ILE A 1 185 ? 0.861 5.322 -5.509 1.00 92.25 185 ILE A N 1
ATOM 1531 C CA . ILE A 1 185 ? 0.123 5.320 -6.775 1.00 92.25 185 ILE A CA 1
ATOM 1532 C C . ILE A 1 185 ? -1.215 4.609 -6.599 1.00 92.25 185 ILE A C 1
ATOM 1534 O O . ILE A 1 185 ? -1.334 3.692 -5.789 1.00 92.25 185 ILE A O 1
ATOM 1538 N N . GLN A 1 186 ? -2.209 4.998 -7.383 1.00 92.31 186 GLN A N 1
ATOM 1539 C CA . GLN A 1 186 ? -3.479 4.300 -7.487 1.00 92.31 186 GLN A CA 1
ATOM 1540 C C . GLN A 1 186 ? -3.972 4.332 -8.930 1.00 92.31 186 GLN A C 1
ATOM 1542 O O . GLN A 1 186 ? -3.820 5.334 -9.623 1.00 92.31 186 GLN A O 1
ATOM 1547 N N . VAL A 1 187 ? -4.586 3.238 -9.376 1.00 89.56 187 VAL A N 1
ATOM 1548 C CA . VAL A 1 187 ? -5.289 3.183 -10.659 1.00 89.56 187 VAL A CA 1
ATOM 1549 C C . VAL A 1 187 ? -6.787 3.131 -10.398 1.00 89.56 187 VAL A C 1
ATOM 1551 O O . VAL A 1 187 ? -7.253 2.308 -9.614 1.00 89.56 187 VAL A O 1
ATOM 1554 N N . CYS A 1 188 ? -7.535 4.007 -11.059 1.00 85.38 188 CYS A N 1
ATOM 1555 C CA . CYS A 1 188 ? -8.990 4.057 -11.007 1.00 85.38 188 CYS A CA 1
ATOM 1556 C C . CYS A 1 188 ? -9.514 4.404 -12.400 1.00 85.38 188 CYS A C 1
ATOM 1558 O O . CYS A 1 188 ? -9.062 5.382 -12.984 1.00 85.38 188 CYS A O 1
ATOM 1560 N N . ASP A 1 189 ? -10.424 3.601 -12.956 1.00 79.75 189 ASP A N 1
ATOM 1561 C CA . ASP A 1 189 ? -11.029 3.832 -14.279 1.00 79.75 189 ASP A CA 1
ATOM 1562 C C . ASP A 1 189 ? -10.014 4.170 -15.392 1.00 79.75 189 ASP A C 1
ATOM 1564 O O . ASP A 1 189 ? -10.238 5.028 -16.245 1.00 79.75 189 ASP A O 1
ATOM 1568 N N . ARG A 1 190 ? -8.868 3.467 -15.393 1.00 75.00 190 ARG A N 1
ATOM 1569 C CA . ARG A 1 190 ? -7.724 3.672 -16.313 1.00 75.00 190 ARG A CA 1
ATOM 1570 C C . ARG A 1 190 ? -7.023 5.034 -16.190 1.00 75.00 190 ARG A C 1
ATOM 1572 O O . ARG A 1 190 ? -6.187 5.371 -17.030 1.00 75.00 190 ARG A O 1
ATOM 1579 N N . GLN A 1 191 ? -7.331 5.800 -15.154 1.00 85.94 191 GLN A N 1
ATOM 1580 C CA . GLN A 1 191 ? -6.574 6.968 -14.724 1.00 85.94 191 GLN A CA 1
ATOM 1581 C C . GLN A 1 191 ? -5.592 6.563 -13.629 1.00 85.94 191 GLN A C 1
ATOM 1583 O O . GLN A 1 191 ? -5.850 5.645 -12.847 1.00 85.94 191 GLN A O 1
ATOM 1588 N N . ILE A 1 192 ? -4.449 7.239 -13.593 1.00 89.62 192 ILE A N 1
ATOM 1589 C CA . ILE A 1 192 ? -3.383 6.976 -12.632 1.00 89.62 192 ILE A CA 1
ATOM 1590 C C . ILE A 1 192 ? -3.283 8.189 -11.722 1.00 89.62 192 ILE A C 1
ATOM 1592 O O . ILE A 1 192 ? -2.965 9.286 -12.170 1.00 89.62 192 ILE A O 1
ATOM 1596 N N . PHE A 1 193 ? -3.536 7.981 -10.441 1.00 91.75 193 PHE A N 1
ATOM 1597 C CA . PHE A 1 193 ? -3.407 8.988 -9.405 1.00 91.75 193 PHE A CA 1
ATOM 1598 C C . PHE A 1 193 ? -2.113 8.760 -8.637 1.00 91.75 193 PHE A C 1
ATOM 1600 O O . PHE A 1 193 ? -1.767 7.631 -8.289 1.00 91.75 193 PHE A O 1
ATOM 1607 N N . CYS A 1 194 ? -1.404 9.841 -8.349 1.00 91.38 194 CYS A N 1
ATOM 1608 C CA . CYS A 1 194 ? -0.126 9.817 -7.657 1.00 91.38 194 CYS A CA 1
ATOM 1609 C C . CYS A 1 194 ? -0.158 10.779 -6.477 1.00 91.38 194 CYS A C 1
ATOM 1611 O O . CYS A 1 194 ? -0.547 11.938 -6.631 1.00 91.38 194 CYS A O 1
ATOM 1613 N N . LEU A 1 195 ? 0.303 10.316 -5.315 1.00 92.19 195 LEU A N 1
ATOM 1614 C CA . LEU A 1 195 ? 0.645 11.188 -4.197 1.00 92.19 195 LEU A CA 1
ATOM 1615 C C . LEU A 1 195 ? 2.123 11.546 -4.291 1.00 92.19 195 LEU A C 1
ATOM 1617 O O . LEU A 1 195 ? 2.996 10.703 -4.076 1.00 92.19 195 LEU A O 1
ATOM 1621 N N . CYS A 1 196 ? 2.391 12.807 -4.606 1.00 89.19 196 CYS A N 1
ATOM 1622 C CA . CYS A 1 196 ? 3.734 13.361 -4.679 1.00 89.19 196 CYS A CA 1
ATOM 1623 C C . CYS A 1 196 ? 4.011 14.197 -3.426 1.00 89.19 196 CYS A C 1
ATOM 1625 O O . CYS A 1 196 ? 3.184 15.018 -3.037 1.00 89.19 196 CYS A O 1
ATOM 1627 N N . GLN A 1 197 ? 5.173 14.025 -2.804 1.00 87.50 197 GLN A N 1
ATOM 1628 C CA . GLN A 1 197 ? 5.639 14.855 -1.695 1.00 87.50 197 GLN A CA 1
ATOM 1629 C C . GLN A 1 197 ? 6.858 15.673 -2.089 1.00 87.50 197 GLN A C 1
ATOM 1631 O O . GLN A 1 197 ? 7.762 15.180 -2.761 1.00 87.50 197 GLN A O 1
ATOM 1636 N N . GLY A 1 198 ? 6.897 16.919 -1.632 1.00 85.06 198 GLY A N 1
ATOM 1637 C CA . GLY A 1 198 ? 7.946 17.858 -1.997 1.00 85.06 198 GLY A CA 1
ATOM 1638 C C . GLY A 1 198 ? 8.070 19.036 -1.051 1.00 85.06 198 GLY A C 1
ATOM 1639 O O . GLY A 1 198 ? 7.237 19.226 -0.166 1.00 85.06 198 GLY A O 1
ATOM 1640 N N . GLN A 1 199 ? 9.121 19.835 -1.234 1.00 85.12 199 GLN A N 1
ATOM 1641 C CA . GLN A 1 199 ? 9.239 21.121 -0.551 1.00 85.12 199 GLN A CA 1
ATOM 1642 C C . GLN A 1 199 ? 8.501 22.199 -1.343 1.00 85.12 199 GLN A C 1
ATOM 1644 O O . GLN A 1 199 ? 8.635 22.273 -2.561 1.00 85.12 199 GLN A O 1
ATOM 1649 N N . SER A 1 200 ? 7.750 23.056 -0.658 1.00 82.81 200 SER A N 1
ATOM 1650 C CA . SER A 1 200 ? 7.226 24.290 -1.247 1.00 82.81 200 SER A CA 1
ATOM 1651 C C . SER A 1 200 ? 8.315 25.360 -1.360 1.00 82.81 200 SER A C 1
ATOM 1653 O O . SER A 1 200 ? 9.406 25.239 -0.796 1.00 82.81 200 SER A O 1
ATOM 1655 N N . ALA A 1 201 ? 7.999 26.475 -2.025 1.00 78.88 201 ALA A N 1
ATOM 1656 C CA . ALA A 1 201 ? 8.850 27.668 -2.028 1.00 78.88 201 ALA A CA 1
ATOM 1657 C C . ALA A 1 201 ? 9.095 28.254 -0.619 1.00 78.88 201 ALA A C 1
ATOM 1659 O O . ALA A 1 201 ? 10.091 28.943 -0.416 1.00 78.88 201 ALA A O 1
ATOM 1660 N N . ALA A 1 202 ? 8.210 27.974 0.344 1.00 82.69 202 ALA A N 1
ATOM 1661 C CA . ALA A 1 202 ? 8.337 28.384 1.744 1.00 82.69 202 ALA A CA 1
ATOM 1662 C C . ALA A 1 202 ? 9.038 27.324 2.621 1.00 82.69 202 ALA A C 1
ATOM 1664 O O . ALA A 1 202 ? 8.966 27.395 3.847 1.00 82.69 202 ALA A O 1
ATOM 1665 N N . ASP A 1 203 ? 9.676 26.324 2.001 1.00 82.81 203 ASP A N 1
ATOM 1666 C CA . ASP A 1 203 ? 10.383 25.210 2.643 1.00 82.81 203 ASP A CA 1
ATOM 1667 C C . ASP A 1 203 ? 9.503 24.344 3.578 1.00 82.81 203 ASP A C 1
ATOM 1669 O O . ASP A 1 203 ? 10.005 23.578 4.407 1.00 82.81 203 ASP A O 1
ATOM 1673 N N . SER A 1 204 ? 8.174 24.402 3.424 1.00 84.31 204 SER A N 1
ATOM 1674 C CA . SER A 1 204 ? 7.239 23.451 4.038 1.00 84.31 204 SER A CA 1
ATOM 1675 C C . SER A 1 204 ? 7.178 22.148 3.236 1.00 84.31 204 SER A C 1
ATOM 1677 O O . SER A 1 204 ? 7.336 22.149 2.018 1.00 84.31 204 SER A O 1
ATOM 1679 N N . GLN A 1 205 ? 6.955 21.019 3.915 1.00 86.62 205 GLN A N 1
ATOM 1680 C CA . GLN A 1 205 ? 6.632 19.756 3.245 1.00 86.62 205 GLN A CA 1
ATOM 1681 C C . GLN A 1 205 ? 5.172 19.769 2.804 1.00 86.62 205 GLN A C 1
ATOM 1683 O O . GLN A 1 205 ? 4.279 19.898 3.642 1.00 86.62 205 GLN A O 1
ATOM 1688 N N . GLU A 1 206 ? 4.956 19.579 1.511 1.00 87.81 206 GLU A N 1
ATOM 1689 C CA . GLU A 1 206 ? 3.649 19.575 0.869 1.00 87.81 206 GLU A CA 1
ATOM 1690 C C . GLU A 1 206 ? 3.356 18.214 0.243 1.00 87.81 206 GLU A C 1
ATOM 1692 O O . GLU A 1 206 ? 4.267 17.481 -0.147 1.00 87.81 206 GLU A O 1
ATOM 1697 N N . THR A 1 207 ? 2.070 17.876 0.142 1.00 90.19 207 THR A N 1
ATOM 1698 C CA . THR A 1 207 ? 1.606 16.701 -0.605 1.00 90.19 207 THR A CA 1
ATOM 1699 C C . THR A 1 207 ? 0.687 17.153 -1.731 1.00 90.19 207 THR A C 1
ATOM 1701 O O . THR A 1 207 ? -0.254 17.909 -1.504 1.00 90.19 207 THR A O 1
ATOM 1704 N N . ILE A 1 208 ? 0.950 16.674 -2.940 1.00 90.06 208 ILE A N 1
ATOM 1705 C CA . ILE A 1 208 ? 0.173 16.942 -4.144 1.00 90.06 208 ILE A CA 1
ATOM 1706 C C . ILE A 1 208 ? -0.493 15.651 -4.594 1.00 90.06 208 ILE A C 1
ATOM 1708 O O . ILE A 1 208 ? 0.145 14.599 -4.632 1.00 90.06 208 ILE A O 1
ATOM 1712 N N . LEU A 1 209 ? -1.765 15.751 -4.968 1.00 91.94 209 LEU A N 1
ATOM 1713 C CA . LEU A 1 209 ? -2.430 14.739 -5.775 1.00 91.94 209 LEU A CA 1
ATOM 1714 C C . LEU A 1 209 ? -2.247 15.114 -7.244 1.00 91.94 209 LEU A C 1
ATOM 1716 O O . LEU A 1 209 ? -2.693 16.183 -7.656 1.00 91.94 209 LEU A O 1
ATOM 1720 N N . ALA A 1 210 ? -1.594 14.249 -8.013 1.00 89.75 210 ALA A N 1
ATOM 1721 C CA . ALA A 1 210 ? -1.448 14.391 -9.455 1.00 89.75 210 ALA A CA 1
ATOM 1722 C C . ALA A 1 210 ? -2.258 13.308 -10.171 1.00 89.75 210 ALA A C 1
ATOM 1724 O O . ALA A 1 210 ? -2.197 12.135 -9.803 1.00 89.75 210 ALA A O 1
ATOM 1725 N N . GLU A 1 211 ? -3.005 13.709 -11.190 1.00 89.44 211 GLU A N 1
ATOM 1726 C CA . GLU A 1 211 ? -3.795 12.835 -12.045 1.00 89.44 211 GLU A CA 1
ATOM 1727 C C . GLU A 1 211 ? -3.121 12.724 -13.408 1.00 89.44 211 GLU A C 1
ATOM 1729 O O . GLU A 1 211 ? -2.859 13.721 -14.084 1.00 89.44 211 GLU A O 1
ATOM 1734 N N . TYR A 1 212 ? -2.888 11.492 -13.835 1.00 85.94 212 TYR A N 1
ATOM 1735 C CA . TYR A 1 212 ? -2.310 11.170 -15.123 1.00 85.94 212 TYR A CA 1
ATOM 1736 C C . TYR A 1 212 ? -3.273 10.338 -15.949 1.00 85.94 212 TYR A C 1
ATOM 1738 O O . TYR A 1 212 ? -3.887 9.377 -15.477 1.00 85.94 212 TYR A O 1
ATOM 1746 N N . ARG A 1 213 ? -3.326 10.661 -17.237 1.00 81.50 213 ARG A N 1
ATOM 1747 C CA . ARG A 1 213 ? -3.926 9.797 -18.241 1.00 81.50 213 ARG A CA 1
ATOM 1748 C C . ARG A 1 213 ? -2.832 8.987 -18.909 1.00 81.50 213 ARG A C 1
ATOM 1750 O O . ARG A 1 213 ? -1.823 9.525 -19.357 1.00 81.50 213 ARG A O 1
ATOM 1757 N N . TYR A 1 214 ? -3.072 7.689 -19.000 1.00 73.88 214 TYR A N 1
ATOM 1758 C CA . TYR A 1 214 ? -2.239 6.770 -19.754 1.00 73.88 214 TYR A CA 1
ATOM 1759 C C . TYR A 1 214 ? -2.810 6.600 -21.166 1.00 73.88 214 TYR A C 1
ATOM 1761 O O . TYR A 1 214 ? -3.978 6.240 -21.342 1.00 73.88 214 TYR A O 1
ATOM 1769 N N . GLY A 1 215 ? -2.001 6.891 -22.184 1.00 62.81 215 GLY A N 1
ATOM 1770 C CA . GLY A 1 215 ? -2.431 6.865 -23.579 1.00 62.81 215 GLY A CA 1
ATOM 1771 C C . GLY A 1 215 ? -1.265 6.838 -24.560 1.00 62.81 215 GLY A C 1
ATOM 1772 O O . GLY A 1 215 ? -0.104 6.960 -24.180 1.00 62.81 215 GLY A O 1
ATOM 1773 N N . LEU A 1 216 ? -1.579 6.637 -25.840 1.00 53.31 216 LEU A N 1
ATOM 1774 C CA . LEU A 1 216 ? -0.599 6.831 -26.906 1.00 53.31 216 LEU A CA 1
ATOM 1775 C C . LEU A 1 216 ? -0.462 8.331 -27.184 1.00 53.31 216 LEU A C 1
ATOM 1777 O O . LEU A 1 216 ? -1.490 9.008 -27.214 1.00 53.31 216 LEU A O 1
ATOM 1781 N N . PRO A 1 217 ? 0.754 8.848 -27.416 1.00 50.75 217 PRO A N 1
ATOM 1782 C CA . PRO A 1 217 ? 0.920 10.232 -27.833 1.00 50.75 217 PRO A CA 1
ATOM 1783 C C . PRO A 1 217 ? 0.159 10.487 -29.146 1.00 50.75 217 PRO A C 1
ATOM 1785 O O . PRO A 1 217 ? 0.224 9.680 -30.076 1.00 50.75 217 PRO A O 1
ATOM 1788 N N . ASP A 1 218 ? -0.533 11.626 -29.248 1.00 50.06 218 ASP A N 1
ATOM 1789 C CA . ASP A 1 218 ? -1.384 12.006 -30.395 1.00 50.06 218 ASP A CA 1
ATOM 1790 C C . ASP A 1 218 ? -0.601 12.336 -31.694 1.00 50.06 218 ASP A C 1
ATOM 1792 O O . ASP A 1 218 ? -1.144 12.892 -32.652 1.00 50.06 218 ASP A O 1
ATOM 1796 N N . SER A 1 219 ? 0.692 12.004 -31.777 1.00 51.44 219 SER A N 1
ATOM 1797 C CA . SER A 1 219 ? 1.552 12.389 -32.902 1.00 51.44 219 SER A CA 1
ATOM 1798 C C . SER A 1 219 ? 1.420 11.462 -34.124 1.00 51.44 219 SER A C 1
ATOM 1800 O O . SER A 1 219 ? 1.157 10.261 -34.023 1.00 51.44 219 SER A O 1
ATOM 1802 N N . LEU A 1 220 ? 1.667 12.012 -35.324 1.00 47.81 220 LEU A N 1
ATOM 1803 C CA . LEU A 1 220 ? 1.676 11.285 -36.609 1.00 47.81 220 LEU A CA 1
ATOM 1804 C C . LEU A 1 220 ? 2.657 10.091 -36.632 1.00 47.81 220 LEU A C 1
ATOM 1806 O O . LEU A 1 220 ? 2.405 9.112 -37.337 1.00 47.81 220 LEU A O 1
ATOM 1810 N N . PHE A 1 221 ? 3.718 10.122 -35.819 1.00 50.41 221 PHE A N 1
ATOM 1811 C CA . PHE A 1 221 ? 4.659 9.008 -35.641 1.00 50.41 221 PHE A CA 1
ATOM 1812 C C . PHE A 1 221 ? 4.044 7.810 -34.893 1.00 50.41 221 PHE A C 1
ATOM 1814 O O . PHE A 1 221 ? 4.439 6.668 -35.135 1.00 50.41 221 PHE A O 1
ATOM 1821 N N . GLY A 1 222 ? 3.001 8.031 -34.084 1.00 44.44 222 GLY A N 1
ATOM 1822 C CA . GLY A 1 222 ? 2.240 6.984 -33.393 1.00 44.44 222 GLY A CA 1
ATOM 1823 C C . GLY A 1 222 ? 1.430 6.059 -34.317 1.00 44.44 222 GLY A C 1
ATOM 1824 O O . GLY A 1 222 ? 1.008 4.977 -33.906 1.00 44.44 222 GLY A O 1
ATOM 1825 N N . LYS A 1 223 ? 1.205 6.445 -35.585 1.00 41.38 223 LYS A N 1
ATOM 1826 C CA . LYS A 1 223 ? 0.515 5.598 -36.582 1.00 41.38 223 LYS A CA 1
ATOM 1827 C C . LYS A 1 223 ? 1.448 4.602 -37.276 1.00 41.38 223 LYS A C 1
ATOM 1829 O O . LYS A 1 223 ? 1.004 3.499 -37.580 1.00 41.38 223 LYS A O 1
ATOM 1834 N N . LEU A 1 224 ? 2.719 4.952 -37.487 1.00 41.72 224 LEU A N 1
ATOM 1835 C CA . LEU A 1 224 ? 3.731 4.055 -38.069 1.00 41.72 224 LEU A CA 1
ATOM 1836 C C . LEU A 1 224 ? 4.230 3.017 -37.049 1.00 41.72 224 LEU A C 1
ATOM 1838 O O . LEU A 1 224 ? 4.497 1.872 -37.407 1.00 41.72 224 LEU A O 1
ATOM 1842 N N . SER A 1 225 ? 4.257 3.371 -35.764 1.00 41.84 225 SER A N 1
ATOM 1843 C CA . SER A 1 225 ? 4.663 2.483 -34.666 1.00 41.84 225 SER A CA 1
ATOM 1844 C C . SER A 1 225 ? 3.645 1.386 -34.313 1.00 41.84 225 SER A C 1
ATOM 1846 O O . SER A 1 225 ? 3.970 0.469 -33.564 1.00 41.84 225 SER A O 1
ATOM 1848 N N . LYS A 1 226 ? 2.425 1.415 -34.874 1.00 43.66 226 LYS A N 1
ATOM 1849 C CA . LYS A 1 226 ? 1.451 0.308 -34.768 1.00 43.66 226 LYS A CA 1
ATOM 1850 C C . LYS A 1 226 ? 1.881 -0.960 -35.522 1.00 43.66 226 LYS A C 1
ATOM 1852 O O . LYS A 1 226 ? 1.355 -2.025 -35.220 1.00 43.66 226 LYS A O 1
ATOM 1857 N N . MET A 1 227 ? 2.804 -0.865 -36.488 1.00 42.44 227 MET A N 1
ATOM 1858 C CA . MET A 1 227 ? 3.271 -2.015 -37.285 1.00 42.44 227 MET A CA 1
ATOM 1859 C C . MET A 1 227 ? 4.395 -2.833 -36.626 1.00 42.44 227 MET A C 1
ATOM 1861 O O . MET A 1 227 ? 4.675 -3.938 -37.081 1.00 42.44 227 MET A O 1
ATOM 1865 N N . LEU A 1 228 ? 5.028 -2.334 -35.560 1.00 41.44 228 LEU A N 1
ATOM 1866 C CA . LEU A 1 228 ? 6.160 -2.990 -34.896 1.00 41.44 228 LEU A CA 1
ATOM 1867 C C . LEU A 1 228 ? 5.727 -3.449 -33.498 1.00 41.44 228 LEU A C 1
ATOM 1869 O O . LEU A 1 228 ? 5.818 -2.719 -32.514 1.00 41.44 228 LEU A O 1
ATOM 1873 N N . GLY A 1 229 ? 5.164 -4.656 -33.434 1.00 42.56 229 GLY A N 1
ATOM 1874 C CA . GLY A 1 229 ? 4.627 -5.266 -32.220 1.00 42.56 229 GLY A CA 1
ATOM 1875 C C . GLY A 1 229 ? 5.695 -5.624 -31.184 1.00 42.56 229 GLY A C 1
ATOM 1876 O O . GLY A 1 229 ? 6.110 -6.773 -31.099 1.00 42.56 229 GLY A O 1
ATOM 1877 N N . SER A 1 230 ? 6.099 -4.660 -30.358 1.00 38.34 230 SER A N 1
ATOM 1878 C CA . SER A 1 230 ? 6.748 -4.873 -29.054 1.00 38.34 230 SER A CA 1
ATOM 1879 C C . SER A 1 230 ? 7.003 -3.523 -28.377 1.00 38.34 230 SER A C 1
ATOM 1881 O O . SER A 1 230 ? 7.794 -2.738 -28.883 1.00 38.34 230 SER A O 1
ATOM 1883 N N . GLY A 1 231 ? 6.362 -3.258 -27.233 1.00 43.44 231 GLY A N 1
ATOM 1884 C CA . GLY A 1 231 ? 6.770 -2.173 -26.327 1.00 43.44 231 GLY A CA 1
ATOM 1885 C C . GLY A 1 231 ? 6.498 -0.746 -26.815 1.00 43.44 231 GLY A C 1
ATOM 1886 O O . GLY A 1 231 ? 7.423 0.050 -26.926 1.00 43.44 231 GLY A O 1
ATOM 1887 N N . GLN A 1 232 ? 5.235 -0.390 -27.079 1.00 47.00 232 GLN A N 1
ATOM 1888 C CA . GLN A 1 232 ? 4.899 1.001 -27.413 1.00 47.00 232 GLN A CA 1
ATOM 1889 C C . GLN A 1 232 ? 5.289 1.972 -26.296 1.00 47.00 232 GLN A C 1
ATOM 1891 O O . GLN A 1 232 ? 4.979 1.742 -25.126 1.00 47.00 232 GLN A O 1
ATOM 1896 N N . GLU A 1 233 ? 5.894 3.095 -26.682 1.00 49.59 233 GLU A N 1
ATOM 1897 C CA . GLU A 1 233 ? 6.106 4.272 -25.849 1.00 49.59 233 GLU A CA 1
ATOM 1898 C C . GLU A 1 233 ? 4.737 4.958 -25.553 1.00 49.59 233 GLU A C 1
ATOM 1900 O O . GLU A 1 233 ? 4.257 5.767 -26.335 1.00 49.59 233 GLU A O 1
ATOM 1905 N N . LYS A 1 234 ? 4.022 4.535 -24.499 1.00 57.56 234 LYS A N 1
ATOM 1906 C CA . LYS A 1 234 ? 2.833 5.182 -23.922 1.00 57.56 234 LYS A CA 1
ATOM 1907 C C . LYS A 1 234 ? 3.191 6.195 -22.828 1.00 57.56 234 LYS A C 1
ATOM 1909 O O . LYS A 1 234 ? 3.692 5.813 -21.773 1.00 57.56 234 LYS A O 1
ATOM 1914 N N . ASP A 1 235 ? 2.894 7.463 -23.047 1.00 65.75 235 ASP A N 1
ATOM 1915 C CA . ASP A 1 235 ? 3.242 8.513 -22.093 1.00 65.75 235 ASP A CA 1
ATOM 1916 C C . ASP A 1 235 ? 2.210 8.643 -20.969 1.00 65.75 235 ASP A C 1
ATOM 1918 O O . ASP A 1 235 ? 1.022 8.339 -21.125 1.00 65.75 235 ASP A O 1
ATOM 1922 N N . LEU A 1 236 ? 2.688 9.103 -19.812 1.00 74.06 236 LEU A N 1
ATOM 1923 C CA . LEU A 1 236 ? 1.840 9.609 -18.740 1.00 74.06 236 LEU A CA 1
ATOM 1924 C C . LEU A 1 236 ? 1.636 11.098 -18.968 1.00 74.06 236 LEU A C 1
ATOM 1926 O O . LEU A 1 236 ? 2.539 11.895 -18.716 1.00 74.06 236 LEU A O 1
ATOM 1930 N N . LEU A 1 237 ? 0.443 11.472 -19.405 1.00 78.88 237 LEU A N 1
ATOM 1931 C CA . LEU A 1 237 ? 0.082 12.865 -19.628 1.00 78.88 237 LEU A CA 1
ATOM 1932 C C . LEU A 1 237 ? -0.561 13.409 -18.356 1.00 78.88 237 LEU A C 1
ATOM 1934 O O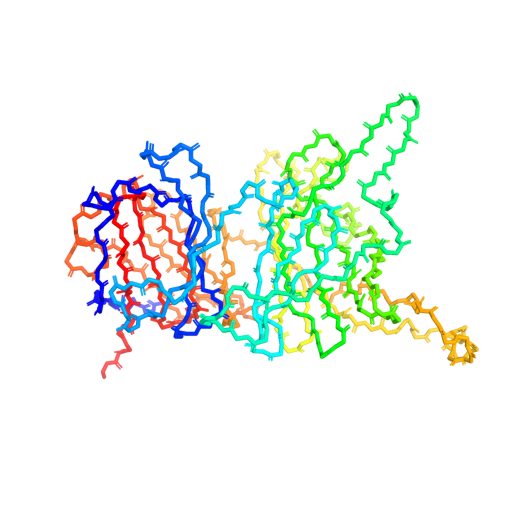 . LEU A 1 237 ? -1.592 12.882 -17.925 1.00 78.88 237 LEU A O 1
ATOM 1938 N N . LEU A 1 238 ? 0.040 14.432 -17.740 1.00 81.50 238 LEU A N 1
ATOM 1939 C CA . LEU A 1 238 ? -0.582 15.116 -16.605 1.00 81.50 238 LEU A CA 1
ATOM 1940 C C . LEU A 1 238 ? -1.917 15.703 -17.069 1.00 81.50 238 LEU A C 1
ATOM 1942 O O . LEU A 1 238 ? -2.004 16.325 -18.125 1.00 81.50 238 LEU A O 1
ATOM 1946 N N . GLN A 1 239 ? -2.979 15.429 -16.324 1.00 84.81 239 GLN A N 1
ATOM 1947 C CA . GLN A 1 239 ? -4.307 15.988 -16.577 1.00 84.81 239 GLN A CA 1
ATOM 1948 C C . GLN A 1 239 ? -4.598 17.110 -15.593 1.00 84.81 239 GLN A C 1
ATOM 1950 O O . GLN A 1 239 ? -5.038 18.189 -15.983 1.00 84.81 239 GLN A O 1
ATOM 1955 N N . SER A 1 240 ? -4.328 16.854 -14.317 1.00 86.12 240 SER A N 1
ATOM 1956 C CA . SER A 1 240 ? -4.564 17.801 -13.243 1.00 86.12 240 SER A CA 1
ATOM 1957 C C . SER A 1 240 ? -3.580 17.561 -12.102 1.00 86.12 240 SER A C 1
ATOM 1959 O O . SER A 1 240 ? -3.035 16.468 -11.931 1.00 86.12 240 SER A O 1
ATOM 1961 N N . SER A 1 241 ? -3.328 18.598 -11.312 1.00 87.50 241 SER A N 1
ATOM 1962 C CA . SER A 1 241 ? -2.672 18.449 -10.019 1.00 87.50 241 SER A CA 1
ATOM 1963 C C . SER A 1 241 ? -3.267 19.426 -9.019 1.00 87.50 241 SER A C 1
ATOM 1965 O O . SER A 1 241 ? -3.703 20.519 -9.385 1.00 87.50 241 SER A O 1
ATOM 1967 N N . ARG A 1 242 ? -3.301 19.028 -7.747 1.00 88.19 242 ARG A N 1
ATOM 1968 C CA . ARG A 1 242 ? -3.777 19.885 -6.661 1.00 88.19 242 ARG A CA 1
ATOM 1969 C C . ARG A 1 242 ? -2.990 19.672 -5.383 1.00 88.19 242 ARG A C 1
ATOM 1971 O O . ARG A 1 242 ? -2.619 18.549 -5.036 1.00 88.19 242 ARG A O 1
ATOM 1978 N N . LEU A 1 243 ? -2.782 20.766 -4.662 1.00 88.88 243 LEU A N 1
ATOM 1979 C CA . LEU A 1 243 ? -2.209 20.742 -3.326 1.00 88.88 243 LEU A CA 1
ATOM 1980 C C . LEU A 1 243 ? -3.234 20.181 -2.333 1.00 88.88 243 LEU A C 1
ATOM 1982 O O . LEU A 1 243 ? -4.390 20.602 -2.325 1.00 88.88 243 LEU A O 1
ATOM 1986 N N . LEU A 1 244 ? -2.809 19.241 -1.493 1.00 90.19 244 LEU A N 1
ATOM 1987 C CA . LEU A 1 244 ? -3.644 18.671 -0.441 1.00 90.19 244 LEU A CA 1
ATOM 1988 C C . LEU A 1 244 ? -3.468 19.431 0.873 1.00 90.19 244 LEU A C 1
ATOM 1990 O O . LEU A 1 244 ? -2.432 20.040 1.134 1.00 90.19 244 LEU A O 1
ATOM 1994 N N . ALA A 1 245 ? -4.483 19.353 1.733 1.00 86.62 245 ALA A N 1
ATOM 1995 C CA . ALA A 1 245 ? -4.393 19.914 3.073 1.00 86.62 245 ALA A CA 1
ATOM 1996 C C . ALA A 1 245 ? -3.232 19.278 3.875 1.00 86.62 245 ALA A C 1
ATOM 1998 O O . ALA A 1 245 ? -2.957 18.082 3.720 1.00 86.62 245 ALA A O 1
ATOM 1999 N N . PRO A 1 246 ? -2.577 20.032 4.782 1.00 83.25 246 PRO A N 1
ATOM 2000 C CA . PRO A 1 246 ? -1.472 19.512 5.580 1.00 83.25 246 PRO A CA 1
ATOM 2001 C C . PRO A 1 246 ? -1.870 18.296 6.425 1.00 83.25 246 PRO A C 1
ATOM 2003 O O . PRO A 1 246 ? -2.814 18.345 7.217 1.00 83.25 246 PRO A O 1
ATOM 2006 N N . GLY A 1 247 ? -1.092 17.219 6.332 1.00 84.31 247 GLY A N 1
ATOM 2007 C CA . GLY A 1 247 ? -1.394 15.963 7.011 1.00 84.31 247 GLY A CA 1
ATOM 2008 C C . GLY A 1 247 ? -0.738 14.774 6.324 1.00 84.31 247 GLY A C 1
ATOM 2009 O O . GLY A 1 247 ? 0.225 14.933 5.579 1.00 84.31 247 GLY A O 1
ATOM 2010 N N . SER A 1 248 ? -1.254 13.574 6.588 1.00 87.81 248 SER A N 1
ATOM 2011 C CA . SER A 1 248 ? -0.898 12.387 5.804 1.00 87.81 248 SER A CA 1
ATOM 2012 C C . SER A 1 248 ? -2.052 12.029 4.880 1.00 87.81 248 SER A C 1
ATOM 2014 O O . SER A 1 248 ? -3.171 11.857 5.365 1.00 87.81 248 SER A O 1
ATOM 2016 N N . ALA A 1 249 ? -1.765 11.869 3.597 1.00 92.56 249 ALA A N 1
ATOM 2017 C CA . ALA A 1 249 ? -2.708 11.403 2.592 1.00 92.56 249 ALA A CA 1
ATOM 2018 C C . ALA A 1 249 ? -2.478 9.914 2.305 1.00 92.56 249 ALA A C 1
ATOM 2020 O O . ALA A 1 249 ? -1.335 9.456 2.378 1.00 92.56 249 ALA A O 1
ATOM 2021 N N . ARG A 1 250 ? -3.548 9.167 2.028 1.00 93.62 250 ARG A N 1
ATOM 2022 C CA . ARG A 1 250 ? -3.490 7.763 1.598 1.00 93.62 250 ARG A CA 1
ATOM 2023 C C . ARG A 1 250 ? -4.612 7.457 0.631 1.00 93.62 250 ARG A C 1
ATOM 2025 O O . ARG A 1 250 ? -5.737 7.919 0.840 1.00 93.62 250 ARG A O 1
ATOM 2032 N N . PHE A 1 251 ? -4.321 6.648 -0.371 1.00 95.31 251 PHE A N 1
ATOM 2033 C CA . PHE A 1 251 ? -5.361 6.105 -1.227 1.00 95.31 251 PHE A CA 1
ATOM 2034 C C . PHE A 1 251 ? -6.158 5.012 -0.514 1.00 95.31 251 PHE A C 1
ATOM 2036 O O . PHE A 1 251 ? -5.694 4.373 0.435 1.00 95.31 251 PHE A O 1
ATOM 2043 N N . SER A 1 252 ? -7.389 4.814 -0.972 1.00 94.38 252 SER A N 1
ATOM 2044 C CA . SER A 1 252 ? -8.118 3.583 -0.685 1.00 94.38 252 SER A CA 1
ATOM 2045 C C . SER A 1 252 ? -7.533 2.457 -1.535 1.00 94.38 252 SER A C 1
ATOM 2047 O O . SER A 1 252 ? -7.149 2.676 -2.677 1.00 94.38 252 SER A O 1
ATOM 2049 N N . ASN A 1 253 ? -7.460 1.240 -1.008 1.00 88.19 253 ASN A N 1
ATOM 2050 C CA . ASN A 1 253 ? -6.844 0.113 -1.704 1.00 88.19 253 ASN A CA 1
ATOM 2051 C C . ASN A 1 253 ? -7.591 -0.287 -2.990 1.00 88.19 253 ASN A C 1
ATOM 2053 O O . ASN A 1 253 ? -6.941 -0.710 -3.946 1.00 88.19 253 ASN A O 1
ATOM 2057 N N . CYS A 1 254 ? -8.924 -0.158 -3.034 1.00 77.88 254 CYS A N 1
ATOM 2058 C CA . CYS A 1 254 ? -9.712 -0.438 -4.245 1.00 77.88 254 CYS A CA 1
ATOM 2059 C C . CYS A 1 254 ? -10.853 0.563 -4.520 1.00 77.88 254 CYS A C 1
ATOM 2061 O O . CYS A 1 254 ? -11.570 0.398 -5.503 1.00 77.88 254 CYS A O 1
ATOM 2063 N N . GLY A 1 255 ? -11.053 1.574 -3.670 1.00 80.19 255 GLY A N 1
ATOM 2064 C CA . GLY A 1 255 ? -12.060 2.625 -3.865 1.00 80.19 255 GLY A CA 1
ATOM 2065 C C . GLY A 1 255 ? -11.528 3.856 -4.604 1.00 80.19 255 GLY A C 1
ATOM 2066 O O . GLY A 1 255 ? -10.332 4.113 -4.623 1.00 80.19 255 GLY A O 1
ATOM 2067 N N . THR A 1 256 ? -12.417 4.682 -5.146 1.00 90.00 256 THR A N 1
ATOM 2068 C CA . THR A 1 256 ? -12.109 5.951 -5.834 1.00 90.00 256 THR A CA 1
ATOM 2069 C C . THR A 1 256 ? -11.881 7.132 -4.868 1.00 90.00 256 THR A C 1
ATOM 2071 O O . THR A 1 256 ? -12.224 8.283 -5.158 1.00 90.00 256 THR A O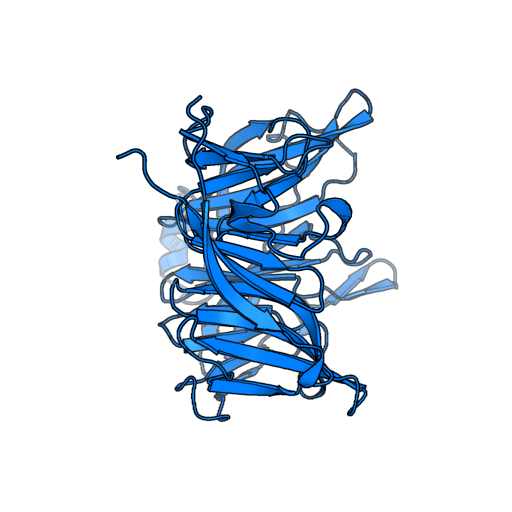 1
ATOM 2074 N N . GLN A 1 257 ? -11.341 6.845 -3.678 1.00 94.31 257 GLN A N 1
ATOM 2075 C CA . GLN A 1 257 ? -11.293 7.762 -2.536 1.00 94.31 257 GLN A CA 1
ATOM 2076 C C . GLN A 1 257 ? -9.873 7.992 -2.033 1.00 94.31 257 GLN A C 1
ATOM 2078 O O . GLN A 1 257 ? -9.087 7.061 -1.847 1.00 94.31 257 GLN A O 1
ATOM 2083 N N . LEU A 1 258 ? -9.615 9.247 -1.690 1.00 95.75 258 LEU A N 1
ATOM 2084 C CA . LEU A 1 258 ? -8.448 9.734 -0.981 1.00 95.75 258 LEU A CA 1
ATOM 2085 C C . LEU A 1 258 ? -8.815 10.038 0.474 1.00 95.75 258 LEU A C 1
ATOM 2087 O O . LEU A 1 258 ? -9.789 10.740 0.748 1.00 95.75 258 LEU A O 1
ATOM 2091 N N . TRP A 1 259 ? -8.000 9.562 1.409 1.00 95.69 259 TRP A N 1
ATOM 2092 C CA . TRP A 1 259 ? -8.177 9.816 2.834 1.00 95.69 259 TRP A CA 1
ATOM 2093 C C . TRP A 1 259 ? -7.096 10.752 3.358 1.00 95.69 259 TRP A C 1
ATOM 2095 O O . TRP A 1 259 ? -5.904 10.443 3.296 1.00 95.69 259 TRP A O 1
ATOM 2105 N N . LEU A 1 260 ? -7.516 11.886 3.917 1.00 94.69 260 LEU A N 1
ATOM 2106 C CA . LEU A 1 260 ? -6.626 12.892 4.489 1.00 94.69 260 LEU A CA 1
ATOM 2107 C C . LEU A 1 260 ? -6.711 12.858 6.009 1.00 94.69 260 LEU A C 1
ATOM 2109 O O . LEU A 1 260 ? -7.756 13.127 6.597 1.00 94.69 260 LEU A O 1
ATOM 2113 N N . ARG A 1 261 ? -5.601 12.541 6.676 1.00 92.81 261 ARG A N 1
ATOM 2114 C CA . ARG A 1 261 ? -5.533 12.608 8.137 1.00 92.81 261 ARG A CA 1
ATOM 2115 C C . ARG A 1 261 ? -5.308 14.043 8.586 1.00 92.81 261 ARG A C 1
ATOM 2117 O O . ARG A 1 261 ? -4.250 14.615 8.319 1.00 92.81 261 ARG A O 1
ATOM 2124 N N . THR A 1 262 ? -6.226 14.570 9.386 1.00 86.06 262 THR A N 1
ATOM 2125 C CA . THR A 1 262 ? -6.056 15.877 10.021 1.00 86.06 262 THR A CA 1
ATOM 2126 C C . THR A 1 262 ? -4.878 15.842 11.001 1.00 86.06 262 THR A C 1
ATOM 2128 O O . THR A 1 262 ? -4.808 14.985 11.890 1.00 86.06 262 THR A O 1
ATOM 2131 N N . LYS A 1 263 ? -3.944 16.792 10.871 1.00 77.50 263 LYS A N 1
ATOM 2132 C CA . LYS A 1 263 ? -2.735 16.874 11.705 1.00 77.50 263 LYS A CA 1
ATOM 2133 C C . LYS A 1 263 ? -3.063 16.822 13.206 1.00 77.50 263 LYS A C 1
ATOM 2135 O O . LYS A 1 263 ? -3.893 17.578 13.703 1.00 77.50 263 LYS A O 1
ATOM 2140 N N . GLY A 1 264 ? -2.379 15.934 13.930 1.00 73.50 264 GLY A N 1
ATOM 2141 C CA . GLY A 1 264 ? -2.485 15.806 15.390 1.00 73.50 264 GLY A CA 1
ATOM 2142 C C . GLY A 1 264 ? -3.719 15.058 15.906 1.00 73.50 264 GLY A C 1
ATOM 2143 O O . GLY A 1 264 ? -3.822 14.857 17.111 1.00 73.50 264 GLY A O 1
ATOM 2144 N N . ASN A 1 265 ? -4.617 14.599 15.026 1.00 80.25 265 ASN A N 1
ATOM 2145 C CA . ASN A 1 265 ? -5.854 13.924 15.413 1.00 80.25 265 ASN A CA 1
ATOM 2146 C C . ASN A 1 265 ? -6.000 12.546 14.741 1.00 80.25 265 ASN A C 1
ATOM 2148 O O . ASN A 1 265 ? -5.391 12.241 13.715 1.00 80.25 265 ASN A O 1
ATOM 2152 N N . ASN A 1 266 ? -6.852 11.700 15.320 1.00 88.31 266 ASN A N 1
ATOM 2153 C CA . ASN A 1 266 ? -7.316 10.454 14.699 1.00 88.31 266 ASN A CA 1
ATOM 2154 C C . ASN A 1 266 ? -8.605 10.697 13.910 1.00 88.31 266 ASN A C 1
ATOM 2156 O O . ASN A 1 266 ? -9.618 10.034 14.125 1.00 88.31 266 ASN A O 1
ATOM 2160 N N . ARG A 1 267 ? -8.571 11.714 13.050 1.00 93.00 267 ARG A N 1
ATOM 2161 C CA . ARG A 1 267 ? -9.667 12.077 12.157 1.00 93.00 267 ARG A CA 1
ATOM 2162 C C . ARG A 1 267 ? -9.174 12.017 10.726 1.00 93.00 267 ARG A C 1
ATOM 2164 O O . ARG A 1 267 ? -8.030 12.388 10.461 1.00 93.00 267 ARG A O 1
ATOM 2171 N N . PHE A 1 268 ? -10.035 11.513 9.862 1.00 95.00 268 PHE A N 1
ATOM 2172 C CA . PHE A 1 268 ? -9.763 11.301 8.457 1.00 95.00 268 PHE A CA 1
ATOM 2173 C C . PHE A 1 268 ? -10.909 11.890 7.652 1.00 95.00 268 PHE A C 1
ATOM 2175 O O . PHE A 1 268 ? -12.067 11.551 7.883 1.00 95.00 268 PHE A O 1
ATOM 2182 N N . GLU A 1 269 ? -10.581 12.773 6.726 1.00 95.12 269 GLU A N 1
ATOM 2183 C CA . GLU A 1 269 ? -11.518 13.299 5.744 1.00 95.12 269 GLU A CA 1
ATOM 2184 C C . GLU A 1 269 ? -11.482 12.377 4.523 1.00 95.12 269 GLU A C 1
ATOM 2186 O O . GLU A 1 269 ? -10.405 12.053 4.019 1.00 95.12 269 GLU A O 1
ATOM 2191 N N . CYS A 1 270 ? -12.651 11.913 4.084 1.00 95.00 270 CYS A N 1
ATOM 2192 C CA . CYS A 1 270 ? -12.813 11.121 2.871 1.00 95.00 270 CYS A CA 1
ATOM 2193 C C . CYS A 1 270 ? -13.117 12.065 1.708 1.00 95.00 270 CYS A C 1
ATOM 2195 O O . CYS A 1 270 ? -14.076 12.837 1.782 1.00 95.00 270 CYS A O 1
ATOM 2197 N N . HIS A 1 271 ? -12.313 12.017 0.651 1.00 94.38 271 HIS A N 1
ATOM 2198 C CA . HIS A 1 271 ? -12.483 12.814 -0.560 1.00 94.38 271 HIS A CA 1
ATOM 2199 C C . HIS A 1 271 ? -12.615 11.881 -1.762 1.00 94.38 271 HIS A C 1
ATOM 2201 O O . HIS A 1 271 ? -11.756 11.016 -1.942 1.00 94.38 271 HIS A O 1
ATOM 2207 N N . PRO A 1 272 ? -13.626 12.050 -2.626 1.00 92.19 272 PRO A N 1
ATOM 2208 C CA . PRO A 1 272 ? -13.569 11.483 -3.967 1.00 92.19 272 PRO A CA 1
ATOM 2209 C C . PRO A 1 272 ? -12.320 12.003 -4.696 1.00 92.19 272 PRO A C 1
ATOM 2211 O O . PRO A 1 272 ? -11.964 13.176 -4.570 1.00 92.19 272 PRO A O 1
ATOM 2214 N N . LEU A 1 273 ? -11.635 11.152 -5.462 1.00 89.56 273 LEU A N 1
ATOM 2215 C CA . LEU A 1 273 ? -10.386 11.535 -6.139 1.00 89.56 273 LEU A CA 1
ATOM 2216 C C . LEU A 1 273 ? -10.557 12.738 -7.078 1.00 89.56 273 LEU A C 1
ATOM 2218 O O . LEU A 1 273 ? -9.690 13.607 -7.114 1.00 89.56 273 LEU A O 1
ATOM 2222 N N . ALA A 1 274 ? -11.693 12.809 -7.773 1.00 82.31 274 ALA A N 1
ATOM 2223 C CA . ALA A 1 274 ? -12.015 13.867 -8.729 1.00 82.31 274 ALA A CA 1
ATOM 2224 C C . ALA A 1 274 ? -12.601 15.143 -8.089 1.00 82.31 274 ALA A C 1
ATOM 2226 O O . ALA A 1 274 ? -12.826 16.128 -8.786 1.00 82.31 274 ALA A O 1
ATOM 2227 N N . GLU A 1 275 ? -12.872 15.147 -6.780 1.00 84.25 275 GLU A N 1
ATOM 2228 C CA . GLU A 1 275 ? -13.548 16.259 -6.102 1.00 84.25 275 GLU A CA 1
ATOM 2229 C C . GLU A 1 275 ? -12.658 16.871 -5.026 1.00 84.25 275 GLU A C 1
ATOM 2231 O O . GLU A 1 275 ? -11.951 16.163 -4.310 1.00 84.25 275 GLU A O 1
ATOM 2236 N N . ASP A 1 276 ? -12.641 18.200 -4.920 1.00 82.19 276 ASP A N 1
ATOM 2237 C CA . ASP A 1 276 ? -11.838 18.900 -3.903 1.00 82.19 276 ASP A CA 1
ATOM 2238 C C . ASP A 1 276 ? -12.491 18.838 -2.518 1.00 82.19 276 ASP A C 1
ATOM 2240 O O . ASP A 1 276 ? -11.819 18.919 -1.487 1.00 82.19 276 ASP A O 1
ATOM 2244 N N . GLN A 1 277 ? -13.814 18.688 -2.476 1.00 87.12 277 GLN A N 1
ATOM 2245 C CA . GLN A 1 277 ? -14.569 18.716 -1.233 1.00 87.12 277 GLN A CA 1
ATOM 2246 C C . GLN A 1 277 ? -14.583 17.348 -0.556 1.00 87.12 277 GLN A C 1
ATOM 2248 O O . GLN A 1 277 ? -14.689 16.305 -1.197 1.00 87.12 277 GLN A O 1
ATOM 2253 N N . SER A 1 278 ? -14.492 17.366 0.773 1.00 90.50 278 SER A N 1
ATOM 2254 C CA . SER A 1 278 ? -14.669 16.155 1.566 1.00 90.50 278 SER A CA 1
ATOM 2255 C C . SER A 1 278 ? -16.125 15.698 1.501 1.00 90.50 278 SER A C 1
ATOM 2257 O O . SER A 1 278 ? -17.039 16.482 1.780 1.00 90.50 278 SER A O 1
ATOM 2259 N N . ALA A 1 279 ? -16.335 14.416 1.209 1.00 91.62 279 ALA A N 1
ATOM 2260 C CA . ALA A 1 279 ? -17.641 13.777 1.299 1.00 91.62 279 ALA A CA 1
ATOM 2261 C C . ALA A 1 279 ? -18.091 13.667 2.766 1.00 91.62 279 ALA A C 1
ATOM 2263 O O . ALA A 1 279 ? -19.222 14.016 3.119 1.00 91.62 279 ALA A O 1
ATOM 2264 N N . PHE A 1 280 ? -17.195 13.213 3.647 1.00 93.75 280 PHE A N 1
ATOM 2265 C CA . PHE A 1 280 ? -17.452 13.087 5.080 1.00 93.75 280 PHE A CA 1
ATOM 2266 C C . PHE A 1 280 ? -16.161 12.966 5.897 1.00 93.75 280 PHE A C 1
ATOM 2268 O O . PHE A 1 280 ? -15.086 12.676 5.378 1.00 93.75 280 PHE A O 1
ATOM 2275 N N . GLU A 1 281 ? -16.292 13.123 7.214 1.00 94.56 281 GLU A N 1
ATOM 2276 C CA . GLU A 1 281 ? -15.214 12.892 8.178 1.00 94.56 281 GLU A CA 1
ATOM 2277 C C . GLU A 1 281 ? -15.471 11.623 8.997 1.00 94.56 281 GLU A C 1
ATOM 2279 O O . GLU A 1 281 ? -16.579 11.392 9.494 1.00 94.56 281 GLU A O 1
ATOM 2284 N N . LEU A 1 282 ? -14.419 10.838 9.206 1.00 95.44 282 LEU A N 1
ATOM 2285 C CA . LEU A 1 282 ? -14.377 9.688 10.094 1.00 95.44 282 LEU A CA 1
ATOM 2286 C C . LEU A 1 282 ? -13.453 9.973 11.283 1.00 95.44 282 LEU A C 1
ATOM 2288 O O . LEU A 1 282 ? -12.283 10.315 11.115 1.00 95.44 282 LEU A O 1
ATOM 2292 N N . ALA A 1 283 ? -13.950 9.770 12.502 1.00 94.25 283 ALA A N 1
ATOM 2293 C CA . ALA A 1 283 ? -13.133 9.810 13.712 1.00 94.25 283 ALA A CA 1
ATOM 2294 C C . ALA A 1 283 ? -12.884 8.392 14.236 1.00 94.25 283 ALA A C 1
ATOM 2296 O O . ALA A 1 283 ? -13.826 7.616 14.396 1.00 94.25 283 ALA A O 1
ATOM 2297 N N . LEU A 1 284 ? -11.630 8.066 14.558 1.00 94.81 284 LEU A N 1
ATOM 2298 C CA . LEU A 1 284 ? -11.303 6.811 15.231 1.00 94.81 284 LEU A CA 1
ATOM 2299 C C . LEU A 1 284 ? -11.380 6.996 16.744 1.00 94.81 284 LEU A C 1
ATOM 2301 O O . LEU A 1 284 ? -10.677 7.833 17.317 1.00 94.81 284 LEU A O 1
ATOM 2305 N N . THR A 1 285 ? -12.226 6.202 17.396 1.00 94.69 285 THR A N 1
ATOM 2306 C CA . THR A 1 285 ? -12.449 6.256 18.848 1.00 94.69 285 THR A CA 1
ATOM 2307 C C . THR A 1 285 ? -12.437 4.852 19.453 1.00 94.69 285 THR A C 1
ATOM 2309 O O . THR A 1 285 ? -12.681 3.875 18.742 1.00 94.69 285 THR A O 1
ATOM 2312 N N . GLN A 1 286 ? -12.173 4.751 20.765 1.00 95.00 286 GLN A N 1
ATOM 2313 C CA . GLN A 1 286 ? -12.122 3.465 21.486 1.00 95.00 286 GLN A CA 1
ATOM 2314 C C . GLN A 1 286 ? -13.415 2.661 21.348 1.00 95.00 286 GLN A C 1
ATOM 2316 O O . GLN A 1 286 ? -13.369 1.470 21.083 1.00 95.00 286 GLN A O 1
ATOM 2321 N N . VAL A 1 287 ? -14.569 3.321 21.448 1.00 93.25 287 VAL A N 1
ATOM 2322 C CA . VAL A 1 287 ? -15.883 2.657 21.399 1.00 93.25 287 VAL A CA 1
ATOM 2323 C C . VAL A 1 287 ? -16.282 2.250 19.972 1.00 93.25 287 VAL A C 1
ATOM 2325 O O . VAL A 1 287 ? -17.234 1.499 19.797 1.00 93.25 287 VAL A O 1
ATOM 2328 N N . GLN A 1 288 ? -15.593 2.754 18.942 1.00 94.00 288 GLN A N 1
ATOM 2329 C CA . GLN A 1 288 ? -16.011 2.582 17.548 1.00 94.00 288 GLN A CA 1
ATOM 2330 C C . GLN A 1 288 ? -15.097 1.670 16.747 1.00 94.00 288 GLN A C 1
ATOM 2332 O O . GLN A 1 288 ? -15.561 0.638 16.293 1.00 94.00 288 GLN A O 1
ATOM 2337 N N . SER A 1 289 ? -13.841 2.061 16.542 1.00 96.38 289 SER A N 1
ATOM 2338 C CA . SER A 1 289 ? -12.928 1.425 15.576 1.00 96.38 289 SER A CA 1
ATOM 2339 C C . SER A 1 289 ? -11.580 1.044 16.173 1.00 96.38 289 SER A C 1
ATOM 2341 O O . SER A 1 289 ? -10.892 0.161 15.665 1.00 96.38 289 SER A O 1
ATOM 2343 N N . LEU A 1 290 ? -11.192 1.691 17.271 1.00 96.88 290 LEU A N 1
ATOM 2344 C CA . LEU A 1 290 ? -9.927 1.399 17.931 1.00 96.88 290 LEU A CA 1
ATOM 2345 C C . LEU A 1 290 ? -10.030 0.206 18.890 1.00 96.88 290 LEU A C 1
ATOM 2347 O O . LEU A 1 290 ? -9.077 -0.563 18.987 1.00 96.88 290 LEU A O 1
ATOM 2351 N N . GLY A 1 291 ? -11.150 0.038 19.601 1.00 95.38 291 GLY A N 1
ATOM 2352 C CA . GLY A 1 291 ? -11.259 -0.963 20.663 1.00 95.38 291 GLY A CA 1
ATOM 2353 C C . GLY A 1 291 ? -10.166 -0.747 21.714 1.00 95.38 291 GLY A C 1
ATOM 2354 O O . GLY A 1 291 ? -10.049 0.330 22.302 1.00 95.38 291 GLY A O 1
ATOM 2355 N N . ASP A 1 292 ? -9.303 -1.746 21.882 1.00 94.75 292 ASP A N 1
ATOM 2356 C CA . ASP A 1 292 ? -8.148 -1.693 22.789 1.00 94.75 292 ASP A CA 1
ATOM 2357 C C . ASP A 1 292 ? -6.888 -1.046 22.171 1.00 94.75 292 ASP A C 1
ATOM 2359 O O . ASP A 1 292 ? -5.853 -0.886 22.833 1.00 94.75 292 ASP A O 1
ATOM 2363 N N . ILE A 1 293 ? -6.927 -0.649 20.896 1.00 95.81 293 ILE A N 1
ATOM 2364 C CA . ILE A 1 293 ? -5.800 -0.001 20.222 1.00 95.81 293 ILE A CA 1
ATOM 2365 C C . ILE A 1 293 ? -5.649 1.440 20.714 1.00 95.81 293 ILE A C 1
ATOM 2367 O O . ILE A 1 293 ? -6.485 2.304 20.481 1.00 95.81 293 ILE A O 1
ATOM 2371 N N . LYS A 1 294 ? -4.511 1.758 21.341 1.00 93.75 294 LYS A N 1
ATOM 2372 C CA . LYS A 1 294 ? -4.219 3.143 21.736 1.00 93.75 294 LYS A CA 1
ATOM 2373 C C . LYS A 1 294 ? -4.156 4.070 20.506 1.00 93.75 294 LYS A C 1
ATOM 2375 O O . LYS A 1 294 ? -3.382 3.776 19.592 1.00 93.75 294 LYS A O 1
ATOM 2380 N N . PRO A 1 295 ? -4.821 5.245 20.537 1.00 91.50 295 PRO A N 1
ATOM 2381 C CA . PRO A 1 295 ? -4.828 6.230 19.454 1.00 91.50 295 PRO A CA 1
ATOM 2382 C C . PRO A 1 295 ? -3.464 6.529 18.820 1.00 91.50 295 PRO A C 1
ATOM 2384 O O . PRO A 1 295 ? -3.348 6.565 17.600 1.00 91.50 295 PRO A O 1
ATOM 2387 N N . ALA A 1 296 ? -2.425 6.705 19.642 1.00 90.69 296 ALA A N 1
ATOM 2388 C CA . ALA A 1 296 ? -1.078 7.067 19.195 1.00 90.69 296 ALA A CA 1
ATOM 2389 C C . ALA A 1 296 ? -0.328 5.938 18.463 1.00 90.69 296 ALA A C 1
ATOM 2391 O O . ALA A 1 296 ? 0.685 6.196 17.822 1.00 90.69 296 ALA A O 1
ATOM 2392 N N . LYS A 1 297 ? -0.796 4.689 18.578 1.00 92.38 297 LYS A N 1
ATOM 2393 C CA . LYS A 1 297 ? -0.201 3.514 17.922 1.00 92.38 297 LYS A CA 1
ATOM 2394 C C . LYS A 1 297 ? -1.022 3.017 16.731 1.00 92.38 297 LYS A C 1
ATOM 2396 O O . LYS A 1 297 ? -0.609 2.055 16.094 1.00 92.38 297 LYS A O 1
ATOM 2401 N N . ALA A 1 298 ? -2.169 3.639 16.465 1.00 93.38 298 ALA A N 1
ATOM 2402 C CA . ALA A 1 298 ? -3.081 3.220 15.417 1.00 93.38 298 ALA A CA 1
ATOM 2403 C C . ALA A 1 298 ? -2.478 3.479 14.031 1.00 93.38 298 ALA A C 1
ATOM 2405 O O . ALA A 1 298 ? -2.127 4.610 13.686 1.00 93.38 298 ALA A O 1
ATOM 2406 N N . GLN A 1 299 ? -2.398 2.421 13.236 1.00 94.38 299 GLN A N 1
ATOM 2407 C CA . GLN A 1 299 ? -2.126 2.461 11.807 1.00 94.38 299 GLN A CA 1
ATOM 2408 C C . GLN A 1 299 ? -3.390 2.064 11.057 1.00 94.38 299 GLN A C 1
ATOM 2410 O O . GLN A 1 299 ? -4.120 1.189 11.516 1.00 94.38 299 GLN A O 1
ATOM 2415 N N . VAL A 1 300 ? -3.649 2.712 9.924 1.00 95.44 300 VAL A N 1
ATOM 2416 C CA . VAL A 1 300 ? -4.919 2.589 9.201 1.00 95.44 300 VAL A CA 1
ATOM 2417 C C . VAL A 1 300 ? -4.653 2.318 7.725 1.00 95.44 300 VAL A C 1
ATOM 2419 O O . VAL A 1 300 ? -3.753 2.927 7.136 1.00 95.44 300 VAL A O 1
ATOM 2422 N N . SER A 1 301 ? -5.442 1.418 7.148 1.00 95.50 301 SER A N 1
ATOM 2423 C CA . SER A 1 301 ? -5.559 1.190 5.705 1.00 95.50 301 SER A CA 1
ATOM 2424 C C . SER A 1 301 ? -7.045 1.156 5.362 1.00 95.50 301 SER A C 1
ATOM 2426 O O . SER A 1 301 ? -7.836 0.543 6.080 1.00 95.50 301 SER A O 1
ATOM 2428 N N . PHE A 1 302 ? -7.419 1.865 4.303 1.00 96.44 302 PHE A N 1
ATOM 2429 C CA . PHE A 1 302 ? -8.798 1.996 3.854 1.00 96.44 302 PHE A CA 1
ATOM 2430 C C . PHE A 1 302 ? -8.995 1.143 2.612 1.00 96.44 302 PHE A C 1
ATOM 2432 O O . PHE A 1 302 ? -8.187 1.202 1.693 1.00 96.44 302 PHE A O 1
ATOM 2439 N N . MET A 1 303 ? -10.061 0.356 2.580 1.00 95.06 303 MET A N 1
ATOM 2440 C CA . MET A 1 303 ? -10.451 -0.388 1.389 1.00 95.06 303 MET A CA 1
ATOM 2441 C C . MET A 1 303 ? -11.136 0.540 0.381 1.00 95.06 303 MET A C 1
ATOM 2443 O O . MET A 1 303 ? -10.743 0.605 -0.784 1.00 95.06 303 MET A O 1
ATOM 2447 N N . ASP A 1 304 ? -12.136 1.267 0.876 1.00 93.75 304 ASP A N 1
ATOM 2448 C CA . ASP A 1 304 ? -13.027 2.188 0.171 1.00 93.75 304 ASP A CA 1
ATOM 2449 C C . ASP A 1 304 ? -13.641 3.183 1.186 1.00 93.75 304 ASP A C 1
ATOM 2451 O O . ASP A 1 304 ? -13.084 3.394 2.268 1.00 93.75 304 ASP A O 1
ATOM 2455 N N . ASP A 1 305 ? -14.775 3.807 0.852 1.00 93.19 305 ASP A N 1
ATOM 2456 C CA . ASP A 1 305 ? -15.520 4.732 1.717 1.00 93.19 305 ASP A CA 1
ATOM 2457 C C . ASP A 1 305 ? -16.282 4.054 2.877 1.00 93.19 305 ASP A C 1
ATOM 2459 O O . ASP A 1 305 ? -16.820 4.737 3.755 1.00 93.19 305 ASP A O 1
ATOM 2463 N N . ARG A 1 306 ? -16.319 2.718 2.919 1.00 94.06 306 ARG A N 1
ATOM 2464 C CA . ARG A 1 306 ? -17.085 1.921 3.885 1.00 94.06 306 ARG A CA 1
ATOM 2465 C C . ARG A 1 306 ? -16.214 1.054 4.768 1.00 94.06 306 ARG A C 1
ATOM 2467 O O . ARG A 1 306 ? -16.484 0.969 5.961 1.00 94.06 306 ARG A O 1
ATOM 2474 N N . LEU A 1 307 ? -15.208 0.389 4.226 1.00 96.25 307 LEU A N 1
ATOM 2475 C CA . LEU A 1 307 ? -14.450 -0.640 4.921 1.00 96.25 307 LEU A CA 1
ATOM 2476 C C . LEU A 1 307 ? -13.010 -0.183 5.155 1.00 96.25 307 LEU A C 1
ATOM 2478 O O . LEU A 1 307 ? -12.356 0.398 4.290 1.00 96.25 307 LEU A O 1
ATOM 2482 N N . PHE A 1 308 ? -12.488 -0.442 6.348 1.00 97.69 308 PHE A N 1
ATOM 2483 C CA . PHE A 1 308 ? -11.107 -0.113 6.687 1.00 97.69 308 PHE A CA 1
ATOM 2484 C C . PHE A 1 308 ? -10.584 -1.014 7.797 1.00 97.69 308 PHE A C 1
ATOM 2486 O O . PHE A 1 308 ? -11.350 -1.644 8.526 1.00 97.69 308 PHE A O 1
ATOM 2493 N N . VAL A 1 309 ? -9.265 -1.059 7.948 1.00 98.06 309 VAL A N 1
ATOM 2494 C CA . VAL A 1 309 ? -8.612 -1.739 9.063 1.00 98.06 309 VAL A CA 1
ATOM 2495 C C . VAL A 1 309 ? -7.823 -0.770 9.919 1.00 98.06 309 VAL A C 1
ATOM 2497 O O . VAL A 1 309 ? -7.168 0.140 9.410 1.00 98.06 309 VAL A O 1
ATOM 2500 N N . VAL A 1 310 ? -7.840 -1.009 11.229 1.00 97.50 310 VAL A N 1
ATOM 2501 C CA . VAL A 1 310 ? -6.975 -0.324 12.191 1.00 97.50 310 VAL A CA 1
ATOM 2502 C C . VAL A 1 310 ? -6.132 -1.344 12.935 1.00 97.50 310 VAL A C 1
ATOM 2504 O O . VAL A 1 310 ? -6.645 -2.365 13.378 1.00 97.50 310 VAL A O 1
ATOM 2507 N N . ASN A 1 311 ? -4.837 -1.080 13.092 1.00 96.88 311 ASN A N 1
ATOM 2508 C CA . ASN A 1 311 ? -3.932 -1.995 13.777 1.00 96.88 311 ASN A CA 1
ATOM 2509 C C . ASN A 1 311 ? -2.906 -1.287 14.672 1.00 96.88 311 ASN A C 1
ATOM 2511 O O . ASN A 1 311 ? -2.698 -0.078 14.569 1.00 96.88 311 ASN A O 1
ATOM 2515 N N . ASN A 1 312 ? -2.260 -2.051 15.556 1.00 95.94 312 ASN A N 1
ATOM 2516 C CA . ASN A 1 312 ? -1.152 -1.585 16.401 1.00 95.94 312 ASN A CA 1
ATOM 2517 C C . ASN A 1 312 ? 0.041 -2.555 16.432 1.00 95.94 312 ASN A C 1
ATOM 2519 O O . ASN A 1 312 ? 0.748 -2.630 17.443 1.00 95.94 312 ASN A O 1
ATOM 2523 N N . LYS A 1 313 ? 0.233 -3.317 15.351 1.00 95.12 313 LYS A N 1
ATOM 2524 C CA . LYS A 1 313 ? 1.122 -4.486 15.227 1.00 95.12 313 LYS A CA 1
ATOM 2525 C C . LYS A 1 313 ? 0.694 -5.773 15.934 1.00 95.12 313 LYS A C 1
ATOM 2527 O O . LYS A 1 313 ? 1.045 -6.849 15.475 1.00 95.12 313 LYS A O 1
ATOM 2532 N N . ARG A 1 314 ? -0.024 -5.718 17.055 1.00 95.06 314 ARG A N 1
ATOM 2533 C CA . ARG A 1 314 ? -0.448 -6.937 17.782 1.00 95.06 314 ARG A CA 1
ATOM 2534 C C . ARG A 1 314 ? -1.912 -7.274 17.576 1.00 95.06 314 ARG A C 1
ATOM 2536 O O . ARG A 1 314 ? -2.303 -8.423 17.734 1.00 95.06 314 ARG A O 1
ATOM 2543 N N . ARG A 1 315 ? -2.708 -6.271 17.229 1.00 95.81 315 ARG A N 1
ATOM 2544 C CA . ARG A 1 315 ? -4.138 -6.393 16.982 1.00 95.81 315 ARG A CA 1
ATOM 2545 C C . ARG A 1 315 ? -4.507 -5.728 15.679 1.00 95.81 315 ARG A C 1
ATOM 2547 O O . ARG A 1 315 ? -3.878 -4.732 15.312 1.00 95.81 315 ARG A O 1
ATOM 2554 N N . LEU A 1 316 ? -5.523 -6.274 15.033 1.00 97.62 316 LEU A N 1
ATOM 2555 C CA . LEU A 1 316 ? -6.120 -5.771 13.808 1.00 97.62 316 LEU A CA 1
ATOM 2556 C C . LEU A 1 316 ? -7.636 -5.774 13.974 1.00 97.62 316 LEU A C 1
ATOM 2558 O O . LEU A 1 316 ? -8.217 -6.811 14.274 1.00 97.62 316 LEU A O 1
ATOM 2562 N N . ASN A 1 317 ? -8.258 -4.630 13.729 1.00 98.12 317 ASN A N 1
ATOM 2563 C CA . ASN A 1 317 ? -9.701 -4.470 13.743 1.00 98.12 317 ASN A CA 1
ATOM 2564 C C . ASN A 1 317 ? -10.168 -4.192 12.319 1.00 98.12 317 ASN A C 1
ATOM 2566 O O . ASN A 1 317 ? -9.763 -3.186 11.733 1.00 98.12 317 ASN A O 1
ATOM 2570 N N . LEU A 1 318 ? -11.039 -5.040 11.781 1.00 98.31 318 LEU A N 1
ATOM 2571 C CA . LEU A 1 318 ? -11.820 -4.724 10.591 1.00 98.31 318 LEU A CA 1
ATOM 2572 C C . LEU A 1 318 ? -13.018 -3.883 11.003 1.00 98.31 318 LEU A C 1
ATOM 2574 O O . LEU A 1 318 ? -13.780 -4.263 11.895 1.00 98.31 318 LEU A O 1
ATOM 2578 N N . CYS A 1 319 ? -13.175 -2.739 10.357 1.00 98.12 319 CYS A N 1
ATOM 2579 C CA . CYS A 1 319 ? -14.155 -1.734 10.718 1.00 98.12 319 CYS A CA 1
ATOM 2580 C C . CYS A 1 319 ? -14.999 -1.337 9.513 1.00 98.12 319 CYS A C 1
ATOM 2582 O O . CYS A 1 319 ? -14.513 -1.287 8.386 1.00 98.12 319 CYS A O 1
ATOM 2584 N N . GLU A 1 320 ? -16.250 -0.990 9.787 1.00 97.00 320 GLU A N 1
ATOM 2585 C CA . GLU A 1 320 ? -17.216 -0.507 8.806 1.00 97.00 320 GLU A CA 1
ATOM 2586 C C . GLU A 1 320 ? -17.695 0.899 9.198 1.00 97.00 320 GLU A C 1
ATOM 2588 O O . GLU A 1 320 ? -18.022 1.158 10.364 1.00 97.00 320 GLU A O 1
ATOM 2593 N N . VAL A 1 321 ? -17.744 1.812 8.229 1.00 95.69 321 VAL A N 1
ATOM 2594 C CA . VAL A 1 321 ? -18.359 3.135 8.335 1.00 95.69 321 VAL A CA 1
ATOM 2595 C C . VAL A 1 321 ? -19.873 2.971 8.280 1.00 95.69 321 VAL A C 1
ATOM 2597 O O . VAL A 1 321 ? -20.438 2.363 7.376 1.00 95.69 321 VAL A O 1
ATOM 2600 N N . GLN A 1 322 ? -20.554 3.538 9.266 1.00 92.38 322 GLN A N 1
ATOM 2601 C CA . GLN A 1 322 ? -22.002 3.501 9.354 1.00 92.38 322 GLN A CA 1
ATOM 2602 C C . GLN A 1 322 ? -22.573 4.656 8.535 1.00 92.38 322 GLN A C 1
ATOM 2604 O O . GLN A 1 322 ? -22.429 5.821 8.922 1.00 92.38 322 GLN A O 1
ATOM 2609 N N . ALA A 1 323 ? -23.233 4.325 7.423 1.00 77.25 323 ALA A N 1
ATOM 2610 C CA . ALA A 1 323 ? -24.012 5.292 6.661 1.00 77.25 323 ALA A CA 1
ATOM 2611 C C . ALA A 1 323 ? -25.030 5.996 7.584 1.00 77.25 323 ALA A C 1
ATOM 2613 O O . ALA A 1 323 ? -25.559 5.366 8.513 1.00 77.25 323 ALA A O 1
ATOM 2614 N N . PRO A 1 324 ? -25.302 7.294 7.368 1.00 61.50 324 PRO A N 1
ATOM 2615 C CA . PRO A 1 324 ? -26.364 7.969 8.097 1.00 61.50 324 PRO A CA 1
ATOM 2616 C C . PRO A 1 324 ? -27.686 7.250 7.791 1.00 61.50 324 PRO A C 1
ATOM 2618 O O . PRO A 1 324 ? -27.997 6.998 6.629 1.00 61.50 324 PRO A O 1
ATOM 2621 N N . LYS A 1 325 ? -28.396 6.846 8.850 1.00 49.81 325 LYS A N 1
ATOM 2622 C CA . LYS A 1 325 ? -29.723 6.227 8.747 1.00 49.81 325 LYS A CA 1
ATOM 2623 C C . LYS A 1 325 ? -30.759 7.203 8.220 1.00 49.81 325 LYS A C 1
ATOM 2625 O O . LYS A 1 325 ? -30.658 8.393 8.599 1.00 49.81 325 LYS A O 1
#

Solvent-accessible surface area (backbone atoms only — not comparable to full-atom values): 17869 Å² total; per-residue (Å²): 123,52,76,44,53,44,34,58,79,44,78,48,72,29,67,88,72,44,34,37,48,76,44,67,42,51,61,47,96,59,30,32,43,32,36,30,36,34,66,85,82,69,43,50,31,41,32,36,26,40,70,91,50,98,57,59,53,34,77,43,65,47,80,82,50,49,86,53,70,28,62,37,50,49,97,88,21,52,33,36,39,38,77,60,29,39,36,37,22,89,44,74,72,50,102,56,64,52,73,22,42,43,75,51,60,64,75,42,43,51,75,56,96,92,43,81,25,54,47,43,64,72,38,46,42,59,59,56,100,69,35,31,38,32,35,23,23,32,62,89,44,97,46,26,33,32,47,26,41,35,34,74,56,95,78,21,24,43,70,48,79,48,84,55,52,72,81,45,87,79,54,70,75,42,32,84,95,50,80,50,33,40,78,46,77,47,66,53,98,65,30,39,38,33,39,36,36,28,34,26,85,82,71,44,84,44,45,30,46,36,37,26,43,67,44,73,60,94,50,81,67,54,66,66,55,69,78,57,93,70,83,82,83,58,48,76,42,79,74,48,71,45,82,51,81,78,57,53,76,44,68,25,60,79,32,71,35,34,37,38,30,44,70,97,53,62,33,32,35,37,20,46,70,92,45,93,58,56,70,30,33,41,62,65,37,51,95,26,41,38,54,91,46,54,78,93,54,58,44,78,38,37,33,37,96,44,40,33,38,34,30,57,38,41,39,41,23,39,27,37,48,47,74,88,128

pLDDT: mean 85.49, std 13.88, range [38.34, 98.31]

Nearest PDB structures (foldseek):
  2uzx-assembly2_D  TM=4.318E-01  e=7.018E-04  Homo sapiens
  7a3i-assembly1_A  TM=3.453E-01  e=6.190E-02  Homo sapiens
  5kuy-assembly1_G  TM=7.330E-01  e=9.137E+00  synthetic construct
  1e5p-assembly3_C  TM=3.134E-01  e=6.612E-01  Mesocricetus auratus
  4wzy-assembly1_A  TM=2.641E-01  e=7.437E+00  Mycolicibacterium vanbaalenii PYR-1

Foldseek 3Di:
DAEFFKAFPDKAFCVVVQKFFPDWADQAQQWIWTWIQRNVVRFIKTFICGPPDRGGLDIDGCVVAADDKEWHQAPNWIWIAGLFAIWTDPDSNDPDTQGAGEPCSCVQWDADPNDIFGKGFDYWADLDNFWIKTFIDDRVDPFGAFIWIWGDDPSHIYIHTDGPGVLPVQLVQADHPWHKTFHDWDHDPNKIWTWMWHAGPVRDIWTKIWIWHWDAPPDPVSVVCVVPPDDGPIDTHTDDMDTDDPADWDDANAEQWIWGDDPPFQKIFIDRSPDPDGPYMYHDDCRGAQVPNDRVQWDKHHNYPFWIWIDNRRMITIMTTDDDD

Sequence (325 aa):
MHRLKSRIIREWDFNHKGWLLEAARFLAPQLLALTLWDESERKPLLAIWPTEADSPSLLLDLTQFKGHPQVCLWHQQLTLVDETGLWIWDSLTEDKAQHYPFANPDVLSMTVEQQHFHFLPLQLCPLDDNQLLLRMSSPNTRKGRAISWLFIKDDQCHLVNRYKEPDEPELTALKPGSPHWLEEIQVCDRQIFCLCQGQSAADSQETILAEYRYGLPDSLFGKLSKMLGSGQEKDLLLQSSRLLAPGSARFSNCGTQLWLRTKGNNRFECHPLAEDQSAFELALTQVQSLGDIKPAKAQVSFMDDRLFVVNNKRRLNLCEVQAPK

Radius of gyration: 20.38 Å; Cα contacts (8 Å, |Δi|>4): 799; chains: 1; bounding box: 61×52×61 Å

Organism: NCBI:txid2920631

Secondary structure (DSSP, 8-state):
-EEEEEEEEEEEE-GGGTEEEEEEEEEETTEEEEEEEETTTTEEEEEEEETT-SS-SEEEEGGGS-SS-EEEEETTEEEEE-SSEEEEES-TTS--EEEEEBS-GGGGEEEETTEEEE--EEEEEEEETTEEEEEEEETTEEEEEEEEEEEEETTEEEEEEE---TT-TT-TTSPTTS--EEEEEEEETTEEEEEEEEE-TTS-EEEEEEEEEEE---STHHHHGGGS-S----EEEEEEEEEPPSEEEEE-SSSSEEEEEETTSSEEEEEETT-SS-SEEEE--IIIIITTS-GGG-EEEESSSSEEEEE-SSEEEEEEEE---